Protein AF-A0A062HGX4-F1 (afdb_monomer_lite)

Secondary structure (DSSP, 8-state):
--------HHHHHH-HHHHHHHHHHHHS------S-EEEEEEEEE-TT--EEEEEEEEEEGGGSB-SB-TTS-B-TTS-GGG--S---SHHHHHHHHHHHHS--TGGGS--SBSSSSSPEE-TT-BEEE-HHHHHHHHHHHHHT--HHHHHHHHHTHHHHT--HHHHHTSSSEEEEEEE-S---TT-

Sequence (187 aa):
MTTLNLISTQDIAKNPLVVIDQMISFFKPKQPFTGLLKGRTNNVKTAKGQKISTVFALVDIDQVIASHTATGAENPNYPQELQPRDRSRESSQAWVQKTANDLDPESLGRSGRADTGAPITGDDLVVESGNGRTMAIKLAYERGTADEYKQWLIDEADYFGFSSEQVQAIAQPILIRIRTTEIDRAQ

Radius of gyration: 19.89 Å; chains: 1; bounding box: 48×29×66 Å

Structure (mmCIF, N/CA/C/O backbone):
data_AF-A0A062HGX4-F1
#
_entry.id   AF-A0A062HGX4-F1
#
loop_
_atom_site.group_PDB
_atom_site.id
_atom_site.type_symbol
_atom_site.label_atom_id
_atom_site.label_alt_id
_atom_site.label_comp_id
_atom_site.label_asym_id
_atom_site.label_entity_id
_atom_site.label_seq_id
_atom_site.pdbx_PDB_ins_code
_atom_site.Cartn_x
_atom_site.Cartn_y
_atom_site.Cartn_z
_atom_site.occupancy
_atom_site.B_iso_or_equiv
_atom_site.auth_seq_id
_atom_site.auth_comp_id
_atom_site.auth_asym_id
_atom_site.auth_atom_id
_atom_site.pdbx_PDB_model_num
ATOM 1 N N . MET A 1 1 ? -14.313 11.883 20.235 1.00 33.66 1 MET A N 1
ATOM 2 C CA . MET A 1 1 ? -13.934 11.707 21.655 1.00 33.66 1 MET A CA 1
ATOM 3 C C . MET A 1 1 ? -15.157 11.214 22.407 1.00 33.66 1 MET A C 1
ATOM 5 O O . MET A 1 1 ? -16.041 12.011 22.688 1.00 33.66 1 MET A O 1
ATOM 9 N N . THR A 1 2 ? -15.271 9.912 22.657 1.00 34.50 2 THR A N 1
ATOM 10 C CA . THR A 1 2 ? -16.369 9.381 23.475 1.00 34.50 2 THR A CA 1
ATOM 11 C C . THR A 1 2 ? -15.978 9.584 24.932 1.00 34.50 2 THR A C 1
ATOM 13 O O . THR A 1 2 ? -14.981 9.032 25.390 1.00 34.50 2 THR A O 1
ATOM 16 N N . THR A 1 3 ? -16.695 10.456 25.628 1.00 37.34 3 THR A N 1
ATOM 17 C CA . THR A 1 3 ? -16.512 10.737 27.051 1.00 37.34 3 THR A CA 1
ATOM 18 C C . THR A 1 3 ? -16.637 9.444 27.860 1.00 37.34 3 THR A C 1
ATOM 20 O O . THR A 1 3 ? -17.629 8.727 27.741 1.00 37.34 3 THR A O 1
ATOM 23 N N . LEU A 1 4 ? -15.624 9.136 28.679 1.00 42.22 4 LEU A N 1
ATOM 24 C CA . LEU A 1 4 ? -15.723 8.101 29.707 1.00 42.22 4 LEU A CA 1
ATOM 25 C C . LEU A 1 4 ? -16.818 8.521 30.691 1.00 42.22 4 LEU A C 1
ATOM 27 O O . LEU A 1 4 ? -16.598 9.396 31.527 1.00 42.22 4 LEU A O 1
ATOM 31 N N . ASN A 1 5 ? -17.983 7.885 30.625 1.00 57.84 5 ASN A N 1
ATOM 32 C CA . ASN A 1 5 ? -18.832 7.827 31.804 1.00 57.84 5 ASN A CA 1
ATOM 33 C C . ASN A 1 5 ? -18.104 6.939 32.816 1.00 57.84 5 ASN A C 1
ATOM 35 O O . ASN A 1 5 ? -17.885 5.754 32.572 1.00 57.84 5 ASN A O 1
ATOM 39 N N . LEU A 1 6 ? -17.663 7.540 33.921 1.00 61.03 6 LEU A N 1
ATOM 40 C CA . LEU A 1 6 ? -17.069 6.825 35.044 1.00 61.03 6 LEU A CA 1
ATOM 41 C C . LEU A 1 6 ? -18.102 5.827 35.578 1.00 61.03 6 LEU A C 1
ATOM 43 O O . LEU A 1 6 ? -19.127 6.234 36.117 1.00 61.03 6 LEU A O 1
ATOM 47 N N . ILE A 1 7 ? -17.833 4.531 35.409 1.00 71.62 7 ILE A N 1
ATOM 48 C CA . ILE A 1 7 ? -18.630 3.457 36.007 1.00 71.62 7 ILE A CA 1
ATOM 49 C C . ILE A 1 7 ? -18.565 3.633 37.528 1.00 71.62 7 ILE A C 1
ATOM 51 O O . ILE A 1 7 ? -17.483 3.553 38.117 1.00 71.62 7 ILE A O 1
ATOM 55 N N . SER A 1 8 ? -19.705 3.893 38.168 1.00 79.12 8 SER A N 1
ATOM 56 C CA . SER A 1 8 ? -19.771 4.064 39.620 1.00 79.12 8 SER A CA 1
ATOM 57 C C . SER A 1 8 ? -19.988 2.729 40.340 1.00 79.12 8 SER A C 1
ATOM 59 O O . SER A 1 8 ? -20.476 1.748 39.775 1.00 79.12 8 SER A O 1
ATOM 61 N N . THR A 1 9 ? -19.692 2.691 41.641 1.00 78.00 9 THR A N 1
ATOM 62 C CA . THR A 1 9 ? -20.036 1.545 42.500 1.00 78.00 9 THR A CA 1
ATOM 63 C C . THR A 1 9 ? -21.545 1.288 42.562 1.00 78.00 9 THR A C 1
ATOM 65 O O . THR A 1 9 ? -21.958 0.144 42.749 1.00 78.00 9 THR A O 1
ATOM 68 N N . GLN A 1 10 ? -22.376 2.317 42.352 1.00 80.44 10 GLN A N 1
ATOM 69 C CA . GLN A 1 10 ? -23.830 2.165 42.250 1.00 80.44 10 GLN A CA 1
ATOM 70 C C . GLN A 1 10 ? -24.250 1.463 40.953 1.00 80.44 10 GLN A C 1
ATOM 72 O O . GLN A 1 10 ? -25.164 0.639 40.990 1.00 80.44 10 GLN A O 1
ATOM 77 N N . ASP A 1 11 ? -23.570 1.720 39.834 1.00 78.75 11 ASP A N 1
ATOM 78 C CA . ASP A 1 11 ? -23.849 1.048 38.557 1.00 78.75 11 ASP A CA 1
ATOM 79 C C . ASP A 1 11 ? -23.520 -0.448 38.634 1.00 78.75 11 ASP A C 1
ATOM 81 O O . ASP A 1 11 ? -24.312 -1.286 38.197 1.00 78.75 11 ASP A O 1
ATOM 85 N N . ILE A 1 12 ? -22.402 -0.788 39.287 1.00 81.38 12 ILE A N 1
ATOM 86 C CA . ILE A 1 12 ? -21.996 -2.176 39.558 1.00 81.38 12 ILE A CA 1
ATOM 87 C C . ILE A 1 12 ? -23.035 -2.882 40.435 1.00 81.38 12 ILE A C 1
ATOM 89 O O . ILE A 1 12 ? -23.429 -4.005 40.133 1.00 81.38 12 ILE A O 1
ATOM 93 N N . ALA A 1 13 ? -23.502 -2.232 41.505 1.00 83.25 13 ALA A N 1
ATOM 94 C CA . ALA A 1 13 ? -24.483 -2.823 42.414 1.00 83.25 13 ALA A CA 1
ATOM 95 C C . ALA A 1 13 ? -25.857 -3.021 41.753 1.00 83.25 13 ALA A C 1
ATOM 97 O O . ALA A 1 13 ? -26.558 -3.985 42.056 1.00 83.25 13 ALA A O 1
ATOM 98 N N . LYS A 1 14 ? -26.247 -2.110 40.855 1.00 88.06 14 LYS A N 1
ATOM 99 C CA . LYS A 1 14 ? -27.557 -2.128 40.199 1.00 88.06 14 LYS A CA 1
ATOM 100 C C . LYS A 1 14 ? -27.616 -3.118 39.042 1.00 88.06 14 LYS A C 1
ATOM 102 O O . LYS A 1 14 ? -28.671 -3.709 38.822 1.00 88.06 14 LYS A O 1
ATOM 107 N N . ASN A 1 15 ? -26.530 -3.268 38.279 1.00 85.19 15 ASN A N 1
ATOM 108 C CA . ASN A 1 15 ? -26.525 -4.141 37.108 1.00 85.19 15 ASN A CA 1
ATOM 109 C C . ASN A 1 15 ? -25.115 -4.682 36.779 1.00 85.19 15 ASN A C 1
ATOM 111 O O . ASN A 1 15 ? -24.508 -4.291 35.777 1.00 85.19 15 ASN A O 1
ATOM 115 N N . PRO A 1 16 ? -24.575 -5.602 37.602 1.00 84.25 16 PRO A N 1
ATOM 116 C CA . PRO A 1 16 ? -23.178 -6.034 37.506 1.00 84.25 16 PRO A CA 1
ATOM 117 C C . PRO A 1 16 ? -22.846 -6.698 36.165 1.00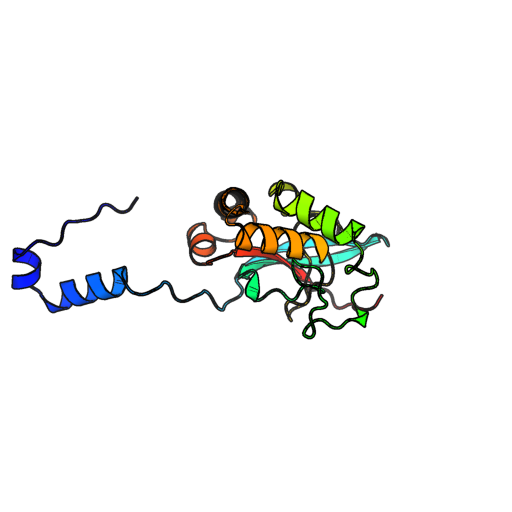 84.25 16 PRO A C 1
ATOM 119 O O . PRO A 1 16 ? -21.745 -6.518 35.654 1.00 84.25 16 PRO A O 1
ATOM 122 N N . LEU A 1 17 ? -23.801 -7.411 35.558 1.00 81.62 17 LEU A N 1
ATOM 123 C CA . LEU A 1 17 ? -23.613 -8.055 34.253 1.00 81.62 17 LEU A CA 1
ATOM 124 C C . LEU A 1 17 ? -23.443 -7.037 33.118 1.00 81.62 17 LEU A C 1
ATOM 126 O O . LEU A 1 17 ? -22.560 -7.199 32.288 1.00 81.62 17 LEU A O 1
ATOM 130 N N . VAL A 1 18 ? -24.222 -5.951 33.124 1.00 82.38 18 VAL A N 1
ATOM 131 C CA . VAL A 1 18 ? -24.120 -4.891 32.105 1.00 82.38 18 VAL A CA 1
ATOM 132 C C . VAL A 1 18 ? -22.774 -4.178 32.199 1.00 82.38 18 VAL A C 1
ATOM 134 O O . VAL A 1 18 ? -22.157 -3.878 31.180 1.00 82.38 18 VAL A O 1
ATOM 137 N N . VAL A 1 19 ? -22.298 -3.933 33.420 1.00 83.50 19 VAL A N 1
ATOM 138 C CA . VAL A 1 19 ? -20.977 -3.338 33.643 1.00 83.50 19 VAL A CA 1
ATOM 139 C C . VAL A 1 19 ? -19.868 -4.278 33.168 1.00 83.50 19 VAL A C 1
ATOM 141 O O . VAL A 1 19 ? -18.944 -3.835 32.488 1.00 83.50 19 VAL A O 1
ATOM 144 N N . ILE A 1 20 ? -19.973 -5.576 33.468 1.00 80.50 20 ILE A N 1
ATOM 145 C CA . ILE A 1 20 ? -19.034 -6.588 32.971 1.00 80.50 20 ILE A CA 1
ATOM 146 C C . ILE A 1 20 ? -19.031 -6.614 31.438 1.00 80.50 20 ILE A C 1
ATOM 148 O O . ILE A 1 20 ? -17.954 -6.574 30.852 1.00 80.50 20 ILE A O 1
ATOM 152 N N . ASP A 1 21 ? -20.190 -6.591 30.780 1.00 76.19 21 ASP A N 1
ATOM 153 C CA . ASP A 1 21 ? -20.277 -6.567 29.314 1.00 76.19 21 ASP A CA 1
ATOM 154 C C . ASP A 1 21 ? -19.657 -5.298 28.711 1.00 76.19 21 ASP A C 1
ATOM 156 O O . ASP A 1 21 ? -18.958 -5.367 27.698 1.00 76.19 21 ASP A O 1
ATOM 160 N N . GLN A 1 22 ? -19.849 -4.140 29.347 1.00 77.56 22 GLN A N 1
ATOM 161 C CA . GLN A 1 22 ? -19.224 -2.879 28.933 1.00 77.56 22 GLN A CA 1
ATOM 162 C C . GLN A 1 22 ? -17.702 -2.922 29.084 1.00 77.56 22 GLN A C 1
ATOM 164 O O . GLN A 1 22 ? -16.983 -2.528 28.165 1.00 77.56 22 GLN A O 1
ATOM 169 N N . MET A 1 23 ? -17.202 -3.435 30.211 1.00 77.25 23 MET A N 1
ATOM 170 C CA . MET A 1 23 ? -15.768 -3.606 30.439 1.00 77.25 23 MET A CA 1
ATOM 171 C C . MET A 1 23 ? -15.173 -4.616 29.457 1.00 77.25 23 MET A C 1
ATOM 173 O O . MET A 1 23 ? -14.156 -4.328 28.832 1.00 77.25 23 MET A O 1
ATOM 177 N N . ILE A 1 24 ? -15.826 -5.763 29.255 1.00 77.31 24 ILE A N 1
ATOM 178 C CA . ILE A 1 24 ? -15.414 -6.758 28.263 1.00 77.31 24 ILE A CA 1
ATOM 179 C C . ILE A 1 24 ? -15.381 -6.116 26.883 1.00 77.31 24 ILE A C 1
ATOM 181 O O . ILE A 1 24 ? -14.371 -6.239 26.210 1.00 77.31 24 ILE A O 1
ATOM 185 N N . SER A 1 25 ? -16.421 -5.395 26.462 1.00 69.12 25 SER A N 1
ATOM 186 C CA . SER A 1 25 ? -16.446 -4.722 25.159 1.00 69.12 25 SER A CA 1
ATOM 187 C C . SER A 1 25 ? -15.346 -3.670 25.007 1.00 69.12 25 SER A C 1
ATOM 189 O O . SER A 1 25 ? -14.850 -3.480 23.900 1.00 69.12 25 SER A O 1
ATOM 191 N N . PHE A 1 26 ? -14.980 -2.982 26.088 1.00 71.88 26 PHE A N 1
ATOM 192 C CA . PHE A 1 26 ? -13.935 -1.962 26.089 1.00 71.88 26 PHE A CA 1
ATOM 193 C C . PHE A 1 26 ? -12.529 -2.569 26.003 1.00 71.88 26 PHE A C 1
ATOM 195 O O . PHE A 1 26 ? -11.682 -2.068 25.268 1.00 71.88 26 PHE A O 1
ATOM 202 N N . PHE A 1 27 ? -12.288 -3.665 26.727 1.00 72.81 27 PHE A N 1
ATOM 203 C CA . PHE A 1 27 ? -11.006 -4.374 26.737 1.00 72.81 27 PHE A CA 1
ATOM 204 C C . PHE A 1 27 ? -10.898 -5.461 25.665 1.00 72.81 27 PHE A C 1
ATOM 206 O O . PHE A 1 27 ? -9.819 -6.029 25.482 1.00 72.81 27 PHE A O 1
ATOM 213 N N . LYS A 1 28 ? -11.984 -5.769 24.944 1.00 60.12 28 LYS A N 1
ATOM 214 C CA . LYS A 1 28 ? -11.954 -6.716 23.833 1.00 60.12 28 LYS A CA 1
ATOM 215 C C . LYS A 1 28 ? -11.015 -6.131 22.781 1.00 60.12 28 LYS A C 1
ATOM 217 O O . LYS A 1 28 ? -11.301 -5.043 22.275 1.00 60.12 28 LYS A O 1
ATOM 222 N N . PRO A 1 29 ? -9.912 -6.817 22.430 1.00 53.78 29 PRO A N 1
ATOM 223 C CA . PRO A 1 29 ? -9.080 -6.360 21.332 1.00 53.78 29 PRO A CA 1
ATOM 224 C C . PRO A 1 29 ? -9.991 -6.204 20.116 1.00 53.78 29 PRO A C 1
ATOM 226 O O . PRO A 1 29 ? -10.771 -7.118 19.814 1.00 53.78 29 PRO A O 1
ATOM 229 N N . LYS A 1 30 ? -9.942 -5.035 19.458 1.00 54.56 30 LYS A N 1
ATOM 230 C CA . LYS A 1 30 ? -10.567 -4.871 18.143 1.00 54.56 30 LYS A CA 1
ATOM 231 C C . LYS A 1 30 ? -10.044 -6.030 17.308 1.00 54.56 30 LYS A C 1
ATOM 233 O O . LYS A 1 30 ? -8.840 -6.127 17.086 1.00 54.56 30 LYS A O 1
ATOM 238 N N . GLN A 1 31 ? -10.937 -6.958 16.968 1.00 48.19 31 GLN A N 1
ATOM 239 C CA . GLN A 1 31 ? -10.575 -8.101 16.145 1.00 48.19 31 GLN A CA 1
ATOM 240 C C . GLN A 1 31 ? -9.913 -7.533 14.890 1.00 48.19 31 GLN A C 1
ATOM 242 O O . GLN A 1 31 ? -10.475 -6.590 14.320 1.00 48.19 31 GLN A O 1
ATOM 247 N N . PRO A 1 32 ? -8.722 -8.020 14.503 1.00 51.31 32 PRO A N 1
ATOM 248 C CA . PRO A 1 32 ? -8.073 -7.528 13.304 1.00 51.31 32 PRO A CA 1
ATOM 249 C C . PRO A 1 32 ? -9.067 -7.673 12.158 1.00 51.31 32 PRO A C 1
ATOM 251 O O . PRO A 1 32 ? -9.701 -8.718 11.998 1.00 51.31 32 PRO A O 1
ATOM 254 N N . PHE A 1 33 ? -9.273 -6.593 11.412 1.00 57.56 33 PHE A N 1
ATOM 255 C CA . PHE A 1 33 ? -10.113 -6.638 10.233 1.00 57.56 33 PHE A CA 1
ATOM 256 C C . PHE A 1 33 ? -9.477 -7.611 9.233 1.00 57.56 33 PHE A C 1
ATOM 258 O O . PHE A 1 33 ? -8.468 -7.304 8.607 1.00 57.56 33 PHE A O 1
ATOM 265 N N . THR A 1 34 ? -10.052 -8.805 9.104 1.00 57.16 34 THR A N 1
ATOM 266 C CA . THR A 1 34 ? -9.606 -9.850 8.166 1.00 57.16 34 THR A CA 1
ATOM 267 C C . THR A 1 34 ? -10.279 -9.735 6.798 1.00 57.16 34 THR A C 1
ATOM 269 O O . THR A 1 34 ? -10.194 -10.645 5.979 1.00 57.16 34 THR A O 1
ATOM 272 N N . GLY A 1 35 ? -11.001 -8.640 6.561 1.00 73.88 35 GLY A N 1
ATOM 273 C CA . GLY A 1 35 ? -11.731 -8.416 5.327 1.00 73.88 35 GLY A CA 1
ATOM 274 C C . GLY A 1 35 ? -10.963 -7.566 4.323 1.00 73.88 35 GLY A C 1
ATOM 275 O O . GLY A 1 35 ? -9.854 -7.092 4.557 1.00 73.88 35 GLY A O 1
ATOM 276 N N . LEU A 1 36 ? -11.640 -7.323 3.211 1.00 87.75 36 LEU A N 1
ATOM 277 C CA . LEU A 1 36 ? -11.270 -6.388 2.165 1.00 87.75 36 LEU A CA 1
ATOM 278 C C . LEU A 1 36 ? -12.490 -5.496 1.925 1.00 87.75 36 LEU A C 1
ATOM 280 O O . LEU A 1 36 ? -13.567 -6.008 1.607 1.00 87.75 36 LEU A O 1
ATOM 284 N N . LEU A 1 37 ? -12.346 -4.180 2.058 1.00 93.69 37 LEU A N 1
ATOM 285 C CA . LEU A 1 37 ? -13.421 -3.237 1.738 1.00 93.69 37 LEU A CA 1
ATOM 286 C C . LEU A 1 37 ? -13.211 -2.716 0.329 1.00 93.69 37 LEU A C 1
ATOM 288 O O . LEU A 1 37 ? -12.174 -2.128 0.053 1.00 93.69 37 LEU A O 1
ATOM 292 N N . LYS A 1 38 ? -14.188 -2.901 -0.558 1.00 95.88 38 LYS A N 1
ATOM 293 C CA . LYS A 1 38 ? -14.162 -2.328 -1.909 1.00 95.88 38 LYS A CA 1
ATOM 294 C C . LYS A 1 38 ? -14.905 -0.998 -1.919 1.00 95.88 38 LYS A C 1
ATOM 296 O O . LYS A 1 38 ? -15.997 -0.899 -1.370 1.00 95.88 38 LYS A O 1
ATOM 301 N N . GLY A 1 39 ? -14.301 -0.007 -2.554 1.00 96.50 39 GLY A N 1
ATOM 302 C CA . GLY A 1 39 ? -14.812 1.348 -2.678 1.00 96.50 39 GLY A CA 1
ATOM 303 C C . GLY A 1 39 ? -15.071 1.721 -4.135 1.00 96.50 39 GLY A C 1
ATOM 304 O O . GLY A 1 39 ? -15.571 0.925 -4.935 1.00 96.50 39 GLY A O 1
ATOM 305 N N . ARG A 1 40 ? -14.733 2.960 -4.496 1.00 96.12 40 ARG A N 1
ATOM 306 C CA . ARG A 1 40 ? -15.008 3.522 -5.825 1.00 96.12 40 ARG A CA 1
ATOM 307 C C . ARG A 1 40 ? -14.173 2.865 -6.927 1.00 96.12 40 ARG A C 1
ATOM 309 O O . ARG A 1 40 ? -13.035 2.444 -6.726 1.00 96.12 40 ARG A O 1
ATOM 316 N N . THR A 1 41 ? -14.720 2.847 -8.140 1.00 96.44 41 THR A N 1
ATOM 317 C CA . THR A 1 41 ? -13.998 2.410 -9.342 1.00 96.44 41 THR A CA 1
ATOM 318 C C . THR A 1 41 ? -13.015 3.475 -9.830 1.00 96.44 41 THR A C 1
ATOM 320 O O . THR A 1 41 ? -13.330 4.666 -9.804 1.00 96.44 41 THR A O 1
ATOM 323 N N . ASN A 1 42 ? -11.875 3.059 -10.376 1.00 94.69 42 ASN A N 1
ATOM 324 C CA . ASN A 1 42 ? -10.885 3.938 -10.992 1.00 94.69 42 ASN A CA 1
ATOM 325 C C . ASN A 1 42 ? -10.283 3.286 -12.246 1.00 94.69 42 ASN A C 1
ATOM 327 O O . ASN A 1 42 ? -9.836 2.143 -12.210 1.00 94.69 42 ASN A O 1
ATOM 331 N N . ASN A 1 43 ? -10.231 4.018 -13.358 1.00 95.50 43 ASN A N 1
ATOM 332 C CA . ASN A 1 43 ? -9.576 3.549 -14.580 1.00 95.50 43 ASN A CA 1
ATOM 333 C C . ASN A 1 43 ? -8.148 4.093 -14.655 1.00 95.50 43 ASN A C 1
ATOM 335 O O . ASN A 1 43 ? -7.918 5.282 -14.426 1.00 95.50 43 ASN A O 1
ATOM 339 N N . VAL A 1 44 ? -7.204 3.233 -15.027 1.00 95.62 44 VAL A N 1
ATOM 340 C CA . VAL A 1 44 ? -5.781 3.567 -15.149 1.00 95.62 44 VAL A CA 1
ATOM 341 C C . VAL A 1 44 ? -5.264 3.250 -16.545 1.00 95.62 44 VAL A C 1
ATOM 343 O O . VAL A 1 44 ? -5.829 2.423 -17.260 1.00 95.62 44 VAL A O 1
ATOM 346 N N . LYS A 1 45 ? -4.170 3.900 -16.939 1.00 96.00 45 LYS A N 1
ATOM 347 C CA . LYS A 1 45 ? -3.411 3.565 -18.148 1.00 96.00 45 LYS A CA 1
ATOM 348 C C . LYS A 1 45 ? -2.062 2.954 -17.787 1.00 96.00 45 LYS A C 1
ATOM 350 O O . LYS A 1 45 ? -1.361 3.481 -16.920 1.00 96.00 45 LYS A O 1
ATOM 355 N N . THR A 1 46 ? -1.684 1.872 -18.460 1.00 92.00 46 THR A N 1
ATOM 356 C CA . THR A 1 46 ? -0.328 1.309 -18.375 1.00 92.00 46 THR A CA 1
ATOM 357 C C . THR A 1 46 ? 0.671 2.175 -19.144 1.00 92.00 46 THR A 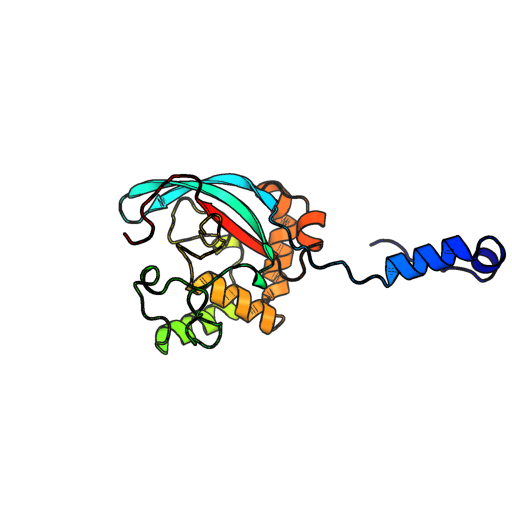C 1
ATOM 359 O O . THR A 1 46 ? 0.284 3.046 -19.927 1.00 92.00 46 THR A O 1
ATOM 362 N N . ALA A 1 47 ? 1.970 1.912 -18.972 1.00 88.75 47 ALA A N 1
ATOM 363 C CA . ALA A 1 47 ? 3.017 2.561 -19.766 1.00 88.75 47 ALA A CA 1
ATOM 364 C C . ALA A 1 47 ? 2.849 2.320 -21.281 1.00 88.75 47 ALA A C 1
ATOM 366 O O . ALA A 1 47 ? 3.172 3.195 -22.078 1.00 88.75 47 ALA A O 1
ATOM 367 N N . LYS A 1 48 ? 2.272 1.171 -21.669 1.00 89.31 48 LYS A N 1
ATOM 368 C CA . LYS A 1 48 ? 1.941 0.805 -23.058 1.00 89.31 48 LYS A CA 1
ATOM 369 C C . LYS A 1 48 ? 0.635 1.456 -23.561 1.00 89.31 48 LYS A C 1
ATOM 371 O O . LYS A 1 48 ? 0.209 1.197 -24.679 1.00 89.31 48 LYS A O 1
ATOM 376 N N . GLY A 1 49 ? -0.033 2.277 -22.744 1.00 91.00 49 GLY A N 1
ATOM 377 C CA . GLY A 1 49 ? -1.271 2.981 -23.103 1.00 91.00 49 GLY A CA 1
ATOM 378 C C . GLY A 1 49 ? -2.558 2.158 -22.964 1.00 91.00 49 GLY A C 1
ATOM 379 O O . GLY A 1 49 ? -3.645 2.700 -23.178 1.00 91.00 49 GLY A O 1
ATOM 380 N N . GLN A 1 50 ? -2.464 0.888 -22.560 1.00 92.38 50 GLN A N 1
ATOM 381 C CA . GLN A 1 50 ? -3.627 0.036 -22.308 1.00 92.38 50 GLN A CA 1
ATOM 382 C C . GLN A 1 50 ? -4.436 0.588 -21.134 1.00 92.38 50 GLN A C 1
ATOM 384 O O . GLN A 1 50 ? -3.878 0.929 -20.089 1.00 92.38 50 GLN A O 1
ATOM 389 N N . LYS A 1 51 ? -5.757 0.673 -21.302 1.00 94.38 51 LYS A N 1
ATOM 390 C CA . LYS A 1 51 ? -6.678 1.033 -20.221 1.00 94.38 51 LYS A CA 1
ATOM 391 C C . LYS A 1 51 ? -7.011 -0.211 -19.402 1.00 94.38 51 LYS A C 1
ATOM 393 O O . LYS A 1 51 ? -7.375 -1.231 -19.976 1.00 94.38 51 LYS A O 1
ATOM 398 N N . ILE A 1 52 ? -6.921 -0.091 -18.085 1.00 94.62 52 ILE A N 1
ATOM 399 C CA . ILE A 1 52 ? -7.280 -1.132 -17.121 1.00 94.62 52 ILE A CA 1
ATOM 400 C C . ILE A 1 52 ? -8.275 -0.530 -16.129 1.00 94.62 52 ILE A C 1
ATOM 402 O O . ILE A 1 52 ? -8.083 0.592 -15.650 1.00 94.62 52 ILE A O 1
ATOM 406 N N . SER A 1 53 ? -9.336 -1.269 -15.822 1.00 96.00 53 SER A N 1
ATOM 407 C CA . SER A 1 53 ? -10.287 -0.926 -14.769 1.00 96.00 53 SER A CA 1
ATOM 408 C C . SER A 1 53 ? -9.834 -1.503 -13.434 1.00 96.00 53 SER A C 1
ATOM 410 O O . SER A 1 53 ? -9.362 -2.638 -13.349 1.00 96.00 53 SER A O 1
ATOM 412 N N . THR A 1 54 ? -9.962 -0.691 -12.390 1.00 97.56 54 THR A N 1
ATOM 413 C CA . THR A 1 54 ? -9.625 -1.051 -11.014 1.00 97.56 54 THR A CA 1
ATOM 414 C C . THR A 1 54 ? -10.726 -0.600 -10.058 1.00 97.56 54 THR A C 1
ATOM 416 O O . THR A 1 54 ? -11.533 0.274 -10.386 1.00 97.56 54 THR A O 1
ATOM 419 N N . VAL A 1 55 ? -10.741 -1.171 -8.862 1.00 97.62 55 VAL A N 1
ATOM 420 C CA . VAL A 1 55 ? -11.555 -0.735 -7.725 1.00 97.62 55 VAL A CA 1
ATOM 421 C C . VAL A 1 55 ? -10.619 -0.376 -6.583 1.00 97.62 55 VAL A C 1
ATOM 423 O O . VAL A 1 55 ? -9.706 -1.143 -6.285 1.00 97.62 55 VAL A O 1
ATOM 426 N N . PHE A 1 56 ? -10.813 0.783 -5.956 1.00 98.31 56 PHE A N 1
ATOM 427 C CA . PHE A 1 56 ? -10.107 1.079 -4.714 1.00 98.31 56 PHE A CA 1
ATOM 428 C C . PHE A 1 56 ? -10.527 0.082 -3.645 1.00 98.31 56 PHE A C 1
ATOM 430 O O . PHE A 1 56 ? -11.708 -0.251 -3.542 1.00 98.31 56 PHE A O 1
ATOM 437 N N . ALA A 1 57 ? -9.580 -0.383 -2.846 1.00 97.81 57 ALA A N 1
ATOM 438 C CA . ALA A 1 57 ? -9.885 -1.221 -1.708 1.00 97.81 57 ALA A CA 1
ATOM 439 C C . ALA A 1 57 ? -9.014 -0.879 -0.501 1.00 97.81 57 ALA A C 1
ATOM 441 O O . ALA A 1 57 ? -7.865 -0.470 -0.661 1.00 97.81 57 ALA A O 1
ATOM 442 N N . LEU A 1 58 ? -9.584 -1.048 0.690 1.00 97.56 58 LEU A N 1
ATOM 443 C CA . LEU A 1 58 ? -8.878 -0.975 1.962 1.00 97.56 58 LEU A CA 1
ATOM 444 C C . LEU A 1 58 ? -8.710 -2.375 2.532 1.00 97.56 58 LEU A C 1
ATOM 446 O O . LEU A 1 58 ? -9.663 -3.159 2.604 1.00 97.56 58 LEU A O 1
ATOM 450 N N . VAL A 1 59 ? -7.488 -2.657 2.954 1.00 97.12 59 VAL A N 1
ATOM 451 C CA . VAL A 1 59 ? -7.088 -3.914 3.578 1.00 97.12 59 VAL A CA 1
ATOM 452 C C . VAL A 1 59 ? -5.992 -3.628 4.597 1.00 97.12 59 VAL A C 1
ATOM 454 O O . VAL A 1 59 ? -5.401 -2.547 4.590 1.00 97.12 59 VAL A O 1
ATOM 457 N N . ASP A 1 60 ? -5.730 -4.576 5.487 1.00 96.81 60 ASP A N 1
ATOM 458 C CA . ASP A 1 60 ? -4.535 -4.522 6.320 1.00 96.81 60 ASP A CA 1
ATOM 459 C C . ASP A 1 60 ? -3.279 -4.825 5.480 1.00 96.81 60 ASP A C 1
ATOM 461 O O . ASP A 1 60 ? -3.290 -5.744 4.652 1.00 96.81 60 ASP A O 1
ATOM 465 N N . ILE A 1 61 ? -2.206 -4.051 5.669 1.00 96.38 61 ILE A N 1
ATOM 466 C CA . ILE A 1 61 ? -0.952 -4.174 4.908 1.00 96.38 61 ILE A CA 1
ATOM 467 C C . ILE A 1 61 ? -0.352 -5.579 4.982 1.00 96.38 61 ILE A C 1
ATOM 469 O O . ILE A 1 61 ? 0.287 -6.018 4.024 1.00 96.38 61 ILE A O 1
ATOM 473 N N . ASP A 1 62 ? -0.590 -6.311 6.070 1.00 94.25 62 ASP A N 1
ATOM 474 C CA . ASP A 1 62 ? -0.070 -7.667 6.242 1.00 94.25 62 ASP A CA 1
ATOM 475 C C . ASP A 1 62 ? -0.738 -8.707 5.334 1.00 94.25 62 ASP A C 1
ATOM 477 O O . ASP A 1 62 ? -0.179 -9.785 5.130 1.00 94.25 62 ASP A O 1
ATOM 481 N N . GLN A 1 63 ? -1.882 -8.380 4.729 1.00 94.94 63 GLN A N 1
ATOM 482 C CA . GLN A 1 63 ? -2.533 -9.239 3.736 1.00 94.94 63 GLN A CA 1
ATOM 483 C C . GLN A 1 63 ? -2.014 -8.996 2.311 1.00 94.94 63 GLN A C 1
ATOM 485 O O . GLN A 1 63 ? -2.235 -9.825 1.429 1.00 94.94 63 GLN A O 1
ATOM 490 N N . VAL A 1 64 ? -1.340 -7.868 2.053 1.00 96.62 64 VAL A N 1
ATOM 491 C CA . VAL A 1 64 ? -0.862 -7.523 0.708 1.00 96.62 64 VAL A CA 1
ATOM 492 C C . VAL A 1 64 ? 0.457 -8.235 0.417 1.00 96.62 64 VAL A C 1
ATOM 494 O O . VAL A 1 64 ? 1.459 -8.059 1.114 1.00 96.62 64 VAL A O 1
ATOM 497 N N . ILE A 1 65 ? 0.487 -9.010 -0.666 1.00 96.50 65 ILE A N 1
ATOM 498 C CA . ILE A 1 65 ? 1.638 -9.836 -1.028 1.00 96.50 65 ILE A CA 1
ATOM 499 C C . ILE A 1 65 ? 2.548 -9.033 -1.963 1.00 96.50 65 ILE A C 1
ATOM 501 O O . ILE A 1 65 ? 2.386 -9.022 -3.186 1.00 96.50 65 ILE A O 1
ATOM 505 N N . ALA A 1 66 ? 3.518 -8.335 -1.371 1.00 96.56 66 ALA A N 1
ATOM 506 C CA . ALA A 1 66 ? 4.604 -7.678 -2.096 1.00 96.56 66 ALA A CA 1
ATOM 507 C C . ALA A 1 66 ? 5.733 -8.664 -2.433 1.00 96.56 66 ALA A C 1
ATOM 509 O O . ALA A 1 66 ? 5.966 -9.630 -1.712 1.00 96.56 66 ALA A O 1
ATOM 510 N N . SER A 1 67 ? 6.486 -8.376 -3.495 1.00 95.94 67 SER A N 1
ATOM 511 C CA . SER A 1 67 ? 7.541 -9.256 -4.018 1.00 95.94 67 SER A CA 1
ATOM 512 C C . SER A 1 67 ? 8.688 -9.540 -3.057 1.00 95.94 67 SER A C 1
ATOM 514 O O . SER A 1 67 ? 9.349 -10.562 -3.188 1.00 95.94 67 SER A O 1
ATOM 516 N N . HIS A 1 68 ? 8.983 -8.605 -2.158 1.00 94.38 68 HIS A N 1
ATOM 517 C CA . HIS A 1 68 ? 10.092 -8.689 -1.216 1.00 94.38 68 HIS A CA 1
ATOM 518 C C . HIS A 1 68 ? 9.630 -8.113 0.129 1.00 94.38 68 HIS A C 1
ATOM 520 O O . HIS A 1 68 ? 8.646 -7.368 0.193 1.00 94.38 68 HIS A O 1
ATOM 526 N N . THR A 1 69 ? 10.332 -8.460 1.200 1.00 87.56 69 THR A N 1
ATOM 527 C CA . THR A 1 69 ? 10.169 -7.860 2.524 1.00 87.56 69 THR A CA 1
ATOM 528 C C . THR A 1 69 ? 10.680 -6.418 2.527 1.00 87.56 69 THR A C 1
ATOM 530 O O . THR A 1 69 ? 11.441 -6.000 1.650 1.00 87.56 69 THR A O 1
ATOM 533 N N . ALA A 1 70 ? 10.335 -5.656 3.567 1.00 75.94 70 ALA A N 1
ATOM 534 C CA . ALA A 1 70 ? 10.890 -4.321 3.792 1.00 75.94 70 ALA A CA 1
ATOM 535 C C . ALA A 1 70 ? 12.432 -4.310 3.924 1.00 75.94 70 ALA A C 1
ATOM 537 O O . ALA A 1 70 ? 13.076 -3.294 3.660 1.00 75.94 70 ALA A O 1
ATOM 538 N N . THR A 1 71 ? 13.029 -5.450 4.289 1.00 75.69 71 THR A N 1
ATOM 539 C CA . THR A 1 71 ? 14.482 -5.667 4.384 1.00 75.69 71 THR A CA 1
ATOM 540 C C . THR A 1 71 ? 15.118 -6.171 3.084 1.00 75.69 71 THR A C 1
ATOM 542 O O . THR A 1 71 ? 16.325 -6.393 3.047 1.00 75.69 71 THR A O 1
ATOM 545 N N . GLY A 1 72 ? 14.337 -6.327 2.010 1.00 82.50 72 GLY A N 1
ATOM 546 C CA . GLY A 1 72 ? 14.832 -6.714 0.689 1.00 82.50 72 GLY A CA 1
ATOM 547 C C . GLY A 1 72 ? 15.015 -8.218 0.475 1.00 82.50 72 GLY A C 1
ATOM 548 O O . GLY A 1 72 ? 15.585 -8.596 -0.544 1.00 82.50 72 GLY A O 1
ATOM 549 N N . ALA A 1 73 ? 14.531 -9.070 1.382 1.00 90.25 73 ALA A N 1
ATOM 550 C CA . ALA A 1 73 ? 14.478 -10.515 1.158 1.00 90.25 73 ALA A CA 1
ATOM 551 C C . ALA A 1 73 ? 13.298 -10.867 0.240 1.00 90.25 73 ALA A C 1
ATOM 553 O O . ALA A 1 73 ? 12.240 -10.252 0.345 1.00 90.25 73 ALA A O 1
ATOM 554 N N . GLU A 1 74 ? 13.448 -11.847 -0.647 1.00 93.06 74 GLU A N 1
ATOM 555 C CA . GLU A 1 74 ? 12.346 -12.305 -1.502 1.00 93.06 74 GLU A CA 1
ATOM 556 C C . GLU A 1 74 ? 11.177 -12.843 -0.667 1.00 93.06 74 GLU A C 1
ATOM 558 O O . GLU A 1 74 ? 11.365 -13.509 0.353 1.00 93.06 74 GLU A O 1
ATOM 563 N N . ASN A 1 75 ? 9.951 -12.550 -1.101 1.00 93.81 75 ASN A N 1
ATOM 564 C CA . ASN A 1 75 ? 8.752 -13.093 -0.478 1.00 93.81 75 ASN A CA 1
ATOM 565 C C . ASN A 1 75 ? 8.365 -14.417 -1.163 1.00 93.81 75 ASN A C 1
ATOM 567 O O . ASN A 1 75 ? 7.927 -14.376 -2.313 1.00 93.81 75 ASN A O 1
ATOM 571 N N . PRO A 1 76 ? 8.447 -15.576 -0.486 1.00 91.81 76 PRO A N 1
ATOM 572 C CA . PRO A 1 76 ? 8.145 -16.873 -1.099 1.00 91.81 76 PRO A CA 1
ATOM 573 C C . PRO A 1 76 ? 6.673 -17.033 -1.505 1.00 91.81 76 PRO A C 1
ATOM 575 O O . PRO A 1 76 ? 6.363 -17.879 -2.338 1.00 91.81 76 PRO A O 1
ATOM 578 N N . ASN A 1 77 ? 5.767 -16.221 -0.950 1.00 92.06 77 ASN A N 1
ATOM 579 C CA . ASN A 1 77 ? 4.348 -16.229 -1.316 1.00 92.06 77 ASN A CA 1
ATOM 580 C C . ASN A 1 77 ? 4.055 -15.398 -2.576 1.00 92.06 77 ASN A C 1
ATOM 582 O O . ASN A 1 77 ? 2.926 -15.394 -3.060 1.00 92.06 77 ASN A O 1
ATOM 586 N N . TYR A 1 78 ? 5.044 -14.662 -3.088 1.00 92.81 78 TYR A N 1
ATOM 587 C CA . TYR A 1 78 ? 4.914 -13.881 -4.310 1.00 92.81 78 TYR A CA 1
ATOM 588 C C . TYR A 1 78 ? 5.367 -14.708 -5.526 1.00 92.81 78 TYR A C 1
ATOM 590 O O . TYR A 1 78 ? 6.482 -15.238 -5.496 1.00 92.81 78 TYR A O 1
ATOM 598 N N . PRO A 1 79 ? 4.574 -14.783 -6.612 1.00 93.06 79 PRO A N 1
ATOM 599 C CA . PRO A 1 79 ? 5.004 -15.401 -7.867 1.00 93.06 79 PRO A CA 1
ATOM 600 C C . PRO A 1 79 ? 6.160 -14.601 -8.485 1.00 93.06 79 PRO A C 1
ATOM 602 O O . PRO A 1 79 ? 5.967 -13.490 -8.985 1.00 93.06 79 PRO A O 1
ATOM 605 N N . GLN A 1 80 ? 7.385 -15.123 -8.395 1.00 89.50 80 GLN A N 1
ATOM 606 C CA . GLN A 1 80 ? 8.609 -14.372 -8.711 1.00 89.50 80 GLN A CA 1
ATOM 607 C C . GLN A 1 80 ? 8.679 -13.929 -10.178 1.00 89.50 80 GLN A C 1
ATOM 609 O O . GLN A 1 80 ? 9.228 -12.870 -10.480 1.00 89.50 80 GLN A O 1
ATOM 614 N N . GLU A 1 81 ? 8.044 -14.673 -11.081 1.00 89.12 81 GLU A N 1
ATOM 615 C CA . GLU A 1 81 ? 7.898 -14.334 -12.496 1.00 89.12 81 GLU A CA 1
ATOM 616 C C . GLU A 1 81 ? 7.176 -12.995 -12.741 1.00 89.12 81 GLU A C 1
ATOM 618 O O . GLU A 1 81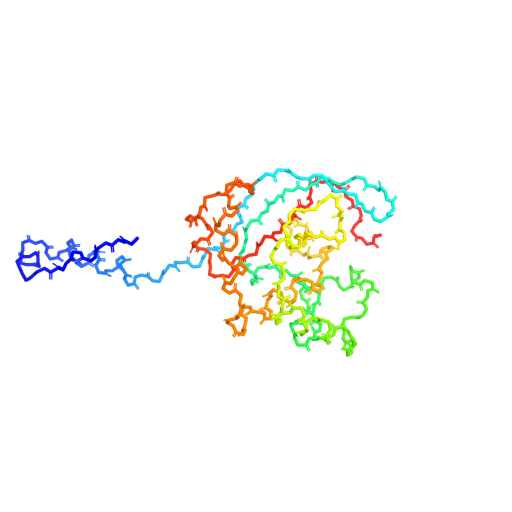 ? 7.386 -12.373 -13.781 1.00 89.12 81 GLU A O 1
ATOM 623 N N . LEU A 1 82 ? 6.375 -12.509 -11.781 1.00 88.75 82 LEU A N 1
ATOM 624 C CA . LEU A 1 82 ? 5.665 -11.227 -11.877 1.00 88.75 82 LEU A CA 1
ATOM 625 C C . LEU A 1 82 ? 6.530 -10.019 -11.492 1.00 88.75 82 LEU A C 1
ATOM 627 O O . LEU A 1 82 ? 6.118 -8.877 -11.706 1.00 88.75 82 LEU A O 1
ATOM 631 N N . GLN A 1 83 ? 7.722 -10.235 -10.925 1.00 88.94 83 GLN A N 1
ATOM 632 C CA . GLN A 1 83 ? 8.644 -9.160 -10.565 1.00 88.94 83 GLN A CA 1
ATOM 633 C C . GLN A 1 83 ? 9.810 -9.095 -11.567 1.00 88.94 83 GLN A C 1
ATOM 635 O O . GLN A 1 83 ? 10.875 -9.659 -11.324 1.00 88.94 83 GLN A O 1
ATOM 640 N N . PRO A 1 84 ? 9.688 -8.329 -12.668 1.00 82.62 84 PRO A N 1
ATOM 641 C CA . PRO A 1 84 ? 10.755 -8.225 -13.667 1.00 82.62 84 PRO A CA 1
ATOM 642 C C . PRO A 1 84 ? 11.983 -7.460 -13.152 1.00 82.62 84 PRO A C 1
ATOM 644 O O . PRO A 1 84 ? 13.056 -7.506 -13.755 1.00 82.62 84 PRO A O 1
ATOM 647 N N . ARG A 1 85 ? 11.831 -6.692 -12.063 1.00 83.88 85 ARG A N 1
ATOM 648 C CA . ARG A 1 85 ? 12.907 -5.894 -11.472 1.00 83.88 85 ARG A CA 1
ATOM 649 C C . ARG A 1 85 ? 13.415 -6.543 -10.195 1.00 83.88 85 ARG A C 1
ATOM 651 O O . ARG A 1 85 ? 12.697 -6.577 -9.207 1.00 83.88 85 ARG A O 1
ATOM 658 N N . ASP A 1 86 ? 14.697 -6.870 -10.175 1.00 83.94 86 ASP A N 1
ATOM 659 C CA . ASP A 1 86 ? 15.416 -7.267 -8.965 1.00 83.94 86 ASP A CA 1
ATOM 660 C C . ASP A 1 86 ? 15.334 -6.173 -7.873 1.00 83.94 86 ASP A C 1
ATOM 662 O O . ASP A 1 86 ? 15.829 -5.047 -8.046 1.00 83.94 86 ASP A O 1
ATOM 666 N N . ARG A 1 87 ? 14.655 -6.500 -6.764 1.00 86.94 87 ARG A N 1
ATOM 667 C CA . ARG A 1 87 ? 14.456 -5.609 -5.608 1.00 86.94 87 ARG A CA 1
ATOM 668 C C . ARG A 1 87 ? 15.433 -5.871 -4.469 1.00 86.94 87 ARG A C 1
ATOM 670 O O . ARG A 1 87 ? 15.441 -5.072 -3.533 1.00 86.94 87 ARG A O 1
ATOM 677 N N . SER A 1 88 ? 16.273 -6.898 -4.577 1.00 86.06 88 SER A N 1
ATOM 678 C CA . SER A 1 88 ? 17.329 -7.185 -3.604 1.00 86.06 88 SER A CA 1
ATOM 679 C C . SER A 1 88 ? 18.465 -6.154 -3.665 1.00 86.06 88 SER A C 1
ATOM 681 O O . SER A 1 88 ? 19.170 -5.954 -2.680 1.00 86.06 88 SER A O 1
ATOM 683 N N . ARG A 1 89 ? 18.606 -5.433 -4.790 1.00 89.50 89 ARG A N 1
ATOM 684 C CA . ARG A 1 89 ? 19.649 -4.412 -5.001 1.00 89.50 89 ARG A CA 1
ATOM 685 C C . ARG A 1 89 ? 19.614 -3.308 -3.952 1.00 89.50 89 ARG A C 1
ATOM 687 O O . ARG A 1 89 ? 18.556 -2.739 -3.680 1.00 89.50 89 ARG A O 1
ATOM 694 N N . GLU A 1 90 ? 20.793 -2.873 -3.514 1.00 88.94 90 GLU A N 1
ATOM 695 C CA . GLU A 1 90 ? 20.962 -1.764 -2.564 1.00 88.94 90 GLU A CA 1
ATOM 696 C C . GLU A 1 90 ? 20.217 -0.493 -2.985 1.00 88.94 90 GLU A C 1
ATOM 698 O O . GLU A 1 90 ? 19.575 0.146 -2.163 1.00 88.94 90 GLU A O 1
ATOM 703 N N . SER A 1 91 ? 20.217 -0.142 -4.275 1.00 90.50 91 SER A N 1
ATOM 704 C CA . SER A 1 91 ? 19.485 1.036 -4.769 1.00 90.50 91 SER A CA 1
ATOM 705 C C . SER A 1 91 ? 17.964 0.914 -4.621 1.00 90.50 91 SER A C 1
ATOM 707 O O . SER A 1 91 ? 17.283 1.913 -4.392 1.00 90.50 91 SER A O 1
ATOM 709 N N . SER A 1 92 ? 17.422 -0.302 -4.733 1.00 90.31 92 SER A N 1
ATOM 710 C CA . SER A 1 92 ? 16.004 -0.574 -4.485 1.00 90.31 92 SER A CA 1
ATOM 711 C C . SER A 1 92 ? 15.693 -0.441 -2.999 1.00 90.31 92 SER A C 1
ATOM 713 O O . SER A 1 92 ? 14.735 0.241 -2.635 1.00 90.31 92 SER A O 1
ATOM 715 N N . GLN A 1 93 ? 16.534 -1.031 -2.148 1.00 92.56 93 GLN A N 1
ATOM 716 C CA . GLN A 1 93 ? 16.398 -0.928 -0.699 1.00 92.56 93 GLN A CA 1
ATOM 717 C C . GLN A 1 93 ? 16.510 0.531 -0.240 1.00 92.56 93 GLN A C 1
ATOM 719 O O . GLN A 1 93 ? 15.623 1.019 0.447 1.00 92.56 93 GLN A O 1
ATOM 724 N N . ALA A 1 94 ? 17.519 1.274 -0.699 1.00 93.44 94 ALA A N 1
ATOM 725 C CA . ALA A 1 94 ? 17.709 2.688 -0.383 1.00 93.44 94 ALA A CA 1
ATOM 726 C C . ALA A 1 94 ? 16.503 3.548 -0.792 1.00 93.44 94 ALA A C 1
ATOM 728 O O . ALA A 1 94 ? 16.113 4.451 -0.052 1.00 93.44 94 ALA A O 1
ATOM 729 N N . TRP A 1 95 ? 15.875 3.253 -1.936 1.00 93.62 95 TRP A N 1
ATOM 730 C CA . TRP A 1 95 ? 14.640 3.927 -2.337 1.00 93.62 95 TRP A CA 1
ATOM 731 C C . TRP A 1 95 ? 13.489 3.621 -1.372 1.00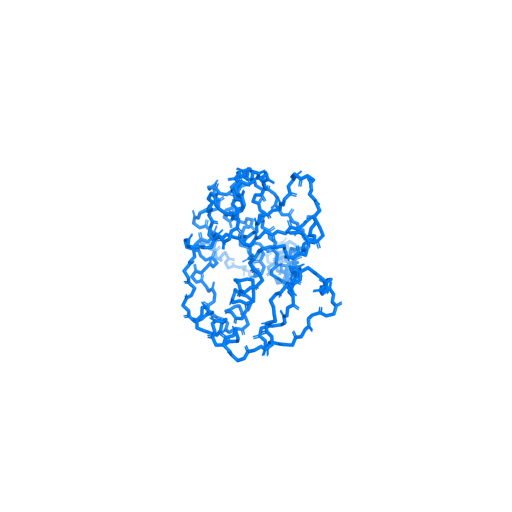 93.62 95 TRP A C 1
ATOM 733 O O . TRP A 1 95 ? 12.844 4.552 -0.905 1.00 93.62 95 TRP A O 1
ATOM 743 N N . VAL A 1 96 ? 13.270 2.348 -1.014 1.00 95.62 96 VAL A N 1
ATOM 744 C CA . VAL A 1 96 ? 12.232 1.947 -0.040 1.00 95.62 96 VAL A CA 1
ATOM 745 C C . VAL A 1 96 ? 12.463 2.630 1.306 1.00 95.62 96 VAL A C 1
ATOM 747 O O . VAL A 1 96 ? 11.533 3.185 1.877 1.00 95.62 96 VAL A O 1
ATOM 750 N N . GLN A 1 97 ? 13.710 2.641 1.775 1.00 95.06 97 GLN A N 1
ATOM 751 C CA . GLN A 1 97 ? 14.126 3.278 3.021 1.00 95.06 97 GLN A CA 1
ATOM 752 C C . GLN A 1 97 ? 13.838 4.779 3.024 1.00 95.06 97 GLN A C 1
ATOM 754 O O . GLN A 1 97 ? 13.252 5.291 3.976 1.00 95.06 97 GLN A O 1
ATOM 759 N N . LYS A 1 98 ? 14.217 5.475 1.946 1.00 95.44 98 LYS A N 1
ATOM 760 C CA . LYS A 1 98 ? 13.950 6.904 1.782 1.00 95.44 98 LYS A CA 1
ATOM 761 C C . LYS A 1 98 ? 12.446 7.180 1.755 1.00 95.44 98 LYS A C 1
ATOM 763 O O . LYS A 1 98 ? 11.987 8.047 2.483 1.00 95.44 98 LYS A O 1
ATOM 768 N N . THR A 1 99 ? 11.694 6.441 0.942 1.00 95.69 99 THR A N 1
ATOM 769 C CA . THR A 1 99 ? 10.250 6.646 0.781 1.00 95.69 99 THR A CA 1
ATOM 770 C C . THR A 1 99 ? 9.465 6.291 2.042 1.00 95.69 99 THR A C 1
ATOM 772 O O . THR A 1 99 ? 8.490 6.960 2.334 1.00 95.69 99 THR A O 1
ATOM 775 N N . ALA A 1 100 ? 9.882 5.295 2.825 1.00 96.56 100 ALA A N 1
ATOM 776 C CA . ALA A 1 100 ? 9.223 4.967 4.092 1.00 96.56 100 ALA A CA 1
ATOM 777 C C . ALA A 1 100 ? 9.378 6.068 5.158 1.00 96.56 100 ALA A C 1
ATOM 779 O O . ALA A 1 100 ? 8.520 6.204 6.025 1.00 96.56 100 ALA A O 1
ATOM 780 N N . ASN A 1 101 ? 10.472 6.835 5.106 1.00 94.94 101 ASN A N 1
ATOM 781 C CA . ASN A 1 101 ? 10.721 7.945 6.032 1.00 94.94 101 ASN A CA 1
ATOM 782 C C . ASN A 1 101 ? 9.970 9.227 5.651 1.00 94.94 101 ASN A C 1
ATOM 784 O O . ASN A 1 101 ? 9.833 10.110 6.488 1.00 94.94 101 ASN A O 1
ATOM 788 N N . ASP A 1 102 ? 9.556 9.332 4.392 1.00 94.38 102 ASP A N 1
ATOM 789 C CA . ASP A 1 102 ? 8.951 10.519 3.791 1.00 94.38 102 ASP A CA 1
ATOM 790 C C . ASP A 1 102 ? 7.833 10.044 2.857 1.00 94.38 102 ASP A C 1
ATOM 792 O O . ASP A 1 102 ? 7.917 10.139 1.627 1.00 94.38 102 ASP A O 1
ATOM 796 N N . LEU A 1 103 ? 6.842 9.367 3.452 1.00 95.88 103 LEU A N 1
ATOM 797 C CA . LEU A 1 103 ? 5.661 8.954 2.709 1.00 95.88 103 LEU A CA 1
ATOM 798 C C . LEU A 1 103 ? 4.906 10.213 2.310 1.00 95.88 103 LEU A C 1
ATOM 800 O O . LEU A 1 103 ? 4.564 11.021 3.159 1.00 95.88 103 LEU A O 1
ATOM 804 N N . ASP A 1 104 ? 4.597 10.318 1.025 1.00 96.38 104 ASP A N 1
ATOM 805 C CA . ASP A 1 104 ? 3.653 11.292 0.491 1.00 96.38 104 ASP A CA 1
ATOM 806 C C . ASP A 1 104 ? 2.308 10.573 0.277 1.00 96.38 104 ASP A C 1
ATOM 808 O O . ASP A 1 104 ? 2.174 9.808 -0.693 1.00 96.38 104 ASP A O 1
ATOM 812 N N . PRO A 1 105 ? 1.322 10.742 1.184 1.00 97.12 105 PRO A N 1
ATOM 813 C CA . PRO A 1 105 ? 0.045 10.043 1.095 1.00 97.12 105 PRO A CA 1
ATOM 814 C C . PRO A 1 105 ? -0.733 10.373 -0.182 1.00 97.12 105 PRO A C 1
ATOM 816 O O . PRO A 1 105 ? -1.322 9.472 -0.786 1.00 97.12 105 PRO A O 1
ATOM 819 N N . GLU A 1 106 ? -0.673 11.619 -0.661 1.00 95.81 106 GLU A N 1
ATOM 820 C CA . GLU A 1 106 ? -1.380 12.043 -1.875 1.00 95.81 106 GLU A CA 1
ATOM 821 C C . GLU A 1 106 ? -0.865 11.287 -3.107 1.00 95.81 106 GLU A C 1
ATOM 823 O O . GLU A 1 106 ? -1.648 10.775 -3.919 1.00 95.81 106 GLU A O 1
ATOM 828 N N . SER A 1 107 ? 0.457 11.109 -3.203 1.00 96.38 107 SER A N 1
ATOM 829 C CA . SER A 1 107 ? 1.097 10.298 -4.251 1.00 96.38 107 SER A CA 1
ATOM 830 C C . SER A 1 107 ? 0.746 8.804 -4.190 1.00 96.38 107 SER A C 1
ATOM 832 O O . SER A 1 107 ? 0.952 8.078 -5.175 1.00 96.38 107 SER A O 1
ATOM 834 N N . LEU A 1 108 ? 0.204 8.331 -3.064 1.00 97.31 108 LEU A N 1
ATOM 835 C CA . LEU A 1 108 ? -0.236 6.952 -2.818 1.00 97.31 108 LEU A CA 1
ATOM 836 C C . LEU A 1 108 ? -1.760 6.785 -2.922 1.00 97.31 108 LEU A C 1
ATOM 838 O O . LEU A 1 108 ? -2.278 5.697 -2.674 1.00 97.31 108 LEU A O 1
ATOM 842 N N . GLY A 1 109 ? -2.470 7.829 -3.349 1.00 96.25 109 GLY A N 1
ATOM 843 C CA . GLY A 1 109 ? -3.912 7.832 -3.549 1.00 96.25 109 GLY A CA 1
ATOM 844 C C . GLY A 1 109 ? -4.353 7.504 -4.971 1.00 96.25 109 GLY A C 1
ATOM 845 O O . GLY A 1 109 ? -3.939 6.523 -5.604 1.00 96.25 109 GLY A O 1
ATOM 846 N N . ARG A 1 110 ? -5.245 8.338 -5.507 1.00 96.06 110 ARG A N 1
ATOM 847 C CA . ARG A 1 110 ? -5.737 8.184 -6.876 1.00 96.06 110 ARG A CA 1
ATOM 848 C C . ARG A 1 110 ? -4.653 8.525 -7.890 1.00 96.06 110 ARG A C 1
ATOM 850 O O . ARG A 1 110 ? -4.005 9.557 -7.830 1.00 96.06 110 ARG A O 1
ATOM 857 N N . SER A 1 111 ? -4.576 7.707 -8.933 1.00 97.00 111 SER A N 1
ATOM 858 C CA . SER A 1 111 ? -3.850 8.048 -10.150 1.00 97.00 111 SER A CA 1
ATOM 859 C C . SER A 1 111 ? -4.579 7.521 -11.379 1.00 97.00 111 SER A C 1
ATOM 861 O O . SER A 1 111 ? -5.202 6.456 -11.340 1.00 97.00 111 SER A O 1
ATOM 863 N N . GLY A 1 112 ? -4.470 8.261 -12.486 1.00 96.38 112 GLY A N 1
ATOM 864 C CA . GLY A 1 112 ? -4.872 7.806 -13.819 1.00 96.38 112 GLY A CA 1
ATOM 865 C C . GLY A 1 112 ? -3.841 6.891 -14.494 1.00 96.38 112 GLY A C 1
ATOM 866 O O . GLY A 1 112 ? -4.062 6.456 -15.625 1.00 96.38 112 GLY A O 1
ATOM 867 N N . ARG A 1 113 ? -2.716 6.598 -13.834 1.00 97.06 113 ARG A N 1
ATOM 868 C CA . ARG A 1 113 ? -1.651 5.723 -14.333 1.00 97.06 113 ARG A CA 1
ATOM 869 C C . ARG A 1 113 ? -1.470 4.493 -13.449 1.00 97.06 113 ARG A C 1
ATOM 871 O O . ARG A 1 113 ? -1.697 4.539 -12.239 1.00 97.06 113 ARG A O 1
ATOM 878 N N . ALA A 1 114 ? -1.045 3.391 -14.061 1.00 94.94 114 ALA A N 1
ATOM 879 C CA . ALA A 1 114 ? -0.788 2.139 -13.355 1.00 94.94 114 ALA A CA 1
ATOM 880 C C . ALA A 1 114 ? 0.520 2.168 -12.540 1.00 94.94 114 ALA A C 1
ATOM 882 O O . ALA A 1 114 ? 0.650 1.458 -11.545 1.00 94.94 114 ALA A O 1
ATOM 883 N N . ASP A 1 115 ? 1.485 3.001 -12.931 1.00 93.88 115 ASP A N 1
ATOM 884 C CA . ASP A 1 115 ? 2.814 3.113 -12.314 1.00 93.88 115 ASP A CA 1
ATOM 885 C C . ASP A 1 115 ? 2.878 4.085 -11.117 1.00 93.88 115 ASP A C 1
ATOM 887 O O . ASP A 1 115 ? 3.833 4.018 -10.348 1.00 93.88 115 ASP A O 1
ATOM 891 N N . THR A 1 116 ? 1.851 4.917 -10.888 1.00 96.12 116 THR A N 1
ATOM 892 C CA . THR A 1 116 ? 1.757 5.881 -9.761 1.00 96.12 116 THR A CA 1
ATOM 893 C C . THR A 1 116 ? 0.449 5.727 -8.967 1.00 96.12 116 THR A C 1
ATOM 895 O O . THR A 1 116 ? -0.405 4.947 -9.389 1.00 96.12 116 THR A O 1
ATOM 898 N N . GLY A 1 117 ? 0.298 6.361 -7.794 1.00 97.50 117 GLY A N 1
ATOM 899 C CA . GLY A 1 117 ? -0.863 6.198 -6.894 1.00 97.50 117 GLY A CA 1
ATOM 900 C C . GLY A 1 117 ? -0.776 4.998 -5.937 1.00 97.50 117 GLY A C 1
ATOM 901 O O . GLY A 1 117 ? 0.303 4.455 -5.694 1.00 97.50 117 GLY A O 1
ATOM 902 N N . ALA A 1 118 ? -1.926 4.536 -5.453 1.00 98.25 118 ALA A N 1
ATOM 903 C CA . ALA A 1 118 ? -2.073 3.314 -4.658 1.00 98.25 118 ALA A CA 1
ATOM 904 C C . ALA A 1 118 ? -1.539 2.077 -5.413 1.00 98.25 118 ALA A C 1
ATOM 906 O O . ALA A 1 118 ? -1.712 2.000 -6.632 1.00 98.25 118 ALA A O 1
ATOM 907 N N . PRO A 1 119 ? -0.902 1.082 -4.776 1.00 98.00 119 PRO A N 1
ATOM 908 C CA . PRO A 1 119 ? -0.487 -0.147 -5.461 1.00 98.00 119 PRO A CA 1
ATOM 909 C C . PRO A 1 119 ? -1.653 -0.850 -6.176 1.00 98.00 119 PRO A C 1
ATOM 911 O O . PRO A 1 119 ? -2.801 -0.735 -5.752 1.00 98.00 119 PRO A O 1
ATOM 914 N N . ILE A 1 120 ? -1.370 -1.551 -7.277 1.00 97.94 120 ILE A N 1
ATOM 915 C CA . ILE A 1 120 ? -2.359 -2.378 -7.988 1.00 97.94 120 ILE A CA 1
ATOM 916 C C . ILE A 1 120 ? -2.120 -3.840 -7.636 1.00 97.94 120 ILE A C 1
ATOM 918 O O . ILE A 1 120 ? -0.974 -4.294 -7.689 1.00 97.94 120 ILE A O 1
ATOM 922 N N . THR A 1 121 ? -3.191 -4.566 -7.330 1.00 97.38 121 THR A N 1
ATOM 923 C CA . THR A 1 121 ? -3.161 -6.001 -7.027 1.00 97.38 121 THR A CA 1
ATOM 924 C C . THR A 1 121 ? -4.140 -6.783 -7.900 1.00 97.38 121 THR A C 1
ATOM 926 O O . THR A 1 121 ? -5.080 -6.215 -8.473 1.00 97.38 121 THR A O 1
ATOM 929 N N . GLY A 1 122 ? -3.944 -8.101 -7.936 1.00 94.19 122 GLY A N 1
ATOM 930 C CA . GLY A 1 122 ? -5.007 -9.043 -8.281 1.00 94.19 122 GLY A CA 1
ATOM 931 C C . GLY A 1 122 ? -6.064 -9.143 -7.173 1.00 94.19 122 GLY A C 1
ATOM 932 O O . GLY A 1 122 ? -5.981 -8.474 -6.135 1.00 94.19 122 GLY A O 1
ATOM 933 N N . ASP A 1 123 ? -7.066 -9.986 -7.398 1.00 91.06 123 ASP A N 1
ATOM 934 C CA . ASP A 1 123 ? -8.041 -10.408 -6.384 1.00 91.06 123 ASP A CA 1
ATOM 935 C C . ASP A 1 123 ? -7.406 -11.254 -5.268 1.00 91.06 123 ASP A C 1
ATOM 937 O O . ASP A 1 123 ? -7.889 -11.246 -4.139 1.00 91.06 123 ASP A O 1
ATOM 941 N N . ASP A 1 124 ? -6.280 -11.894 -5.575 1.00 92.81 124 ASP A N 1
ATOM 942 C CA . ASP A 1 124 ? -5.388 -12.625 -4.672 1.00 92.81 124 ASP A CA 1
ATOM 943 C C . ASP A 1 124 ? -4.474 -11.740 -3.800 1.00 92.81 124 ASP A C 1
ATOM 945 O O . ASP A 1 124 ? -3.634 -12.260 -3.070 1.00 92.81 124 ASP A O 1
ATOM 949 N N . LEU A 1 125 ? -4.606 -10.409 -3.881 1.00 95.94 125 LEU A N 1
ATOM 950 C CA . LEU A 1 125 ? -3.776 -9.419 -3.172 1.00 95.94 125 LEU A CA 1
ATOM 951 C C . LEU A 1 125 ? -2.273 -9.466 -3.511 1.00 95.94 125 LEU A C 1
ATOM 953 O O . LEU A 1 125 ? -1.471 -8.778 -2.869 1.00 95.94 125 LEU A O 1
ATOM 957 N N . VAL A 1 126 ? -1.883 -10.193 -4.561 1.00 96.38 126 VAL A N 1
ATOM 958 C CA . VAL A 1 126 ? -0.524 -10.153 -5.111 1.00 96.38 126 VAL A CA 1
ATOM 959 C C . VAL A 1 126 ? -0.336 -8.858 -5.889 1.00 96.38 126 VAL A C 1
ATOM 961 O O . VAL A 1 126 ? -1.130 -8.509 -6.770 1.00 96.38 126 VAL A O 1
ATOM 964 N N . VAL A 1 127 ? 0.729 -8.126 -5.554 1.00 97.12 127 VAL A N 1
ATOM 965 C CA . VAL A 1 127 ? 1.030 -6.821 -6.150 1.00 97.12 127 VAL A CA 1
ATOM 966 C C . VAL A 1 127 ? 1.498 -6.975 -7.597 1.00 97.12 127 VAL A C 1
ATOM 968 O O . VAL A 1 127 ? 2.559 -7.529 -7.876 1.00 97.12 127 VAL A O 1
ATOM 971 N N . GLU A 1 128 ? 0.740 -6.391 -8.518 1.00 95.12 128 GLU A N 1
ATOM 972 C CA . GLU A 1 128 ? 1.041 -6.345 -9.955 1.00 95.12 128 GLU A CA 1
ATOM 973 C C . GLU A 1 128 ? 1.793 -5.061 -10.324 1.00 95.12 128 GLU A C 1
ATOM 975 O O . GLU A 1 128 ? 2.649 -5.041 -11.203 1.00 95.12 128 GLU A O 1
ATOM 980 N N . SER A 1 129 ? 1.509 -3.961 -9.619 1.00 95.19 129 SER A N 1
ATOM 981 C CA . SER A 1 129 ? 2.237 -2.702 -9.771 1.00 95.19 129 SER A CA 1
ATOM 982 C C . SER A 1 129 ? 2.398 -1.998 -8.435 1.00 95.19 129 SER A C 1
ATOM 984 O O . SER A 1 129 ? 1.450 -1.826 -7.676 1.00 95.19 129 SER A O 1
ATOM 986 N N . GLY A 1 130 ? 3.608 -1.500 -8.170 1.00 95.75 130 GLY A N 1
ATOM 987 C CA . GLY A 1 130 ? 3.899 -0.767 -6.938 1.00 95.75 130 GLY A CA 1
ATOM 988 C C . GLY A 1 130 ? 4.464 -1.601 -5.796 1.00 95.75 130 GLY A C 1
ATOM 989 O O . GLY A 1 130 ? 4.306 -1.206 -4.647 1.00 95.75 130 GLY A O 1
ATOM 990 N N . ASN A 1 131 ? 5.196 -2.677 -6.097 1.00 96.38 131 ASN A N 1
ATOM 991 C CA . ASN A 1 131 ? 5.942 -3.451 -5.096 1.00 96.38 131 ASN A CA 1
ATOM 992 C C . ASN A 1 131 ? 6.781 -2.558 -4.162 1.00 96.38 131 ASN A C 1
ATOM 994 O O . ASN A 1 131 ? 6.664 -2.655 -2.949 1.00 96.38 131 ASN A O 1
ATOM 998 N N . GLY A 1 132 ? 7.551 -1.613 -4.719 1.00 95.44 132 GLY A N 1
ATOM 999 C CA . GLY A 1 132 ? 8.331 -0.653 -3.923 1.00 95.44 132 GLY A CA 1
ATOM 1000 C C . GLY A 1 132 ? 7.486 0.196 -2.971 1.00 95.44 132 GLY A C 1
ATOM 1001 O O . GLY A 1 132 ? 7.845 0.343 -1.811 1.00 95.44 132 GLY A O 1
ATOM 1002 N N . ARG A 1 133 ? 6.353 0.724 -3.450 1.00 96.75 133 ARG A N 1
ATOM 1003 C CA . ARG A 1 133 ? 5.435 1.545 -2.643 1.00 96.75 133 ARG A CA 1
ATOM 1004 C C . ARG A 1 133 ? 4.822 0.731 -1.506 1.00 96.75 133 ARG A C 1
ATOM 1006 O O . ARG A 1 133 ? 4.794 1.196 -0.379 1.00 96.75 133 ARG A O 1
ATOM 1013 N N . THR A 1 134 ? 4.414 -0.503 -1.795 1.00 97.69 134 THR A N 1
ATOM 1014 C CA . THR A 1 134 ? 3.875 -1.432 -0.789 1.00 97.69 134 THR A CA 1
ATOM 1015 C C . THR A 1 134 ? 4.910 -1.718 0.300 1.00 97.69 134 THR A C 1
ATOM 1017 O O . THR A 1 134 ? 4.602 -1.610 1.481 1.00 97.69 134 THR A O 1
ATOM 1020 N N . MET A 1 135 ? 6.161 -1.997 -0.088 1.00 97.25 135 MET A N 1
ATOM 1021 C CA . MET A 1 135 ? 7.262 -2.197 0.862 1.00 97.25 135 MET A CA 1
ATOM 1022 C C . MET A 1 135 ? 7.560 -0.942 1.692 1.00 97.25 135 MET A C 1
ATOM 1024 O O . MET A 1 135 ? 7.826 -1.062 2.882 1.00 97.25 135 MET A O 1
ATOM 1028 N N . ALA A 1 136 ? 7.496 0.252 1.094 1.00 97.44 136 ALA A N 1
ATOM 1029 C CA . ALA A 1 136 ? 7.724 1.507 1.810 1.00 97.44 136 ALA A CA 1
ATOM 1030 C C . ALA A 1 136 ? 6.620 1.799 2.840 1.00 97.44 136 ALA A C 1
ATOM 1032 O O . ALA A 1 136 ? 6.932 2.156 3.972 1.00 97.44 136 ALA A O 1
ATOM 1033 N N . ILE A 1 137 ? 5.348 1.581 2.481 1.00 98.00 137 ILE A N 1
ATOM 1034 C CA . ILE A 1 137 ? 4.210 1.712 3.407 1.00 98.00 137 ILE A CA 1
ATOM 1035 C C . ILE A 1 137 ? 4.346 0.711 4.559 1.00 98.00 137 ILE A C 1
ATOM 1037 O O . ILE A 1 137 ? 4.220 1.090 5.721 1.00 98.00 137 ILE A O 1
ATOM 1041 N N . LYS A 1 138 ? 4.667 -0.553 4.251 1.00 97.31 138 LYS A N 1
ATOM 1042 C CA . LYS A 1 138 ? 4.879 -1.584 5.272 1.00 97.31 138 LYS A CA 1
ATOM 1043 C C . LYS A 1 138 ? 6.007 -1.212 6.235 1.00 97.31 138 LYS A C 1
ATOM 1045 O O . LYS A 1 138 ? 5.815 -1.255 7.445 1.00 97.31 138 LYS A O 1
ATOM 1050 N N . LEU A 1 139 ? 7.147 -0.769 5.708 1.00 97.12 139 LEU A N 1
ATOM 1051 C CA . LEU A 1 139 ? 8.281 -0.335 6.523 1.00 97.12 139 LEU A CA 1
ATOM 1052 C C . LEU A 1 139 ? 7.937 0.872 7.411 1.00 97.12 139 LEU A C 1
ATOM 1054 O O . LEU A 1 139 ? 8.391 0.942 8.550 1.00 97.12 139 LEU A O 1
ATOM 1058 N N . ALA A 1 140 ? 7.137 1.819 6.917 1.00 97.69 140 ALA A N 1
ATOM 1059 C CA . ALA A 1 140 ? 6.681 2.950 7.722 1.00 97.69 140 ALA A CA 1
ATOM 1060 C C . ALA A 1 140 ? 5.781 2.496 8.886 1.00 97.69 140 ALA A C 1
ATOM 1062 O O . ALA A 1 140 ? 5.922 2.998 10.001 1.00 97.69 140 ALA A O 1
ATOM 1063 N N . TYR A 1 141 ? 4.906 1.505 8.671 1.00 97.19 141 TYR A N 1
ATOM 1064 C CA . TYR A 1 141 ? 4.124 0.899 9.755 1.00 97.19 141 TYR A CA 1
ATOM 1065 C C . TYR A 1 141 ? 5.003 0.162 10.769 1.00 97.19 141 TYR A C 1
ATOM 1067 O O . TYR A 1 141 ? 4.840 0.368 11.970 1.00 97.19 141 TYR A O 1
ATOM 1075 N N . GLU A 1 142 ? 5.972 -0.633 10.308 1.00 95.12 142 GLU A N 1
ATOM 1076 C CA . GLU A 1 142 ? 6.938 -1.332 11.172 1.00 95.12 142 GLU A CA 1
ATOM 1077 C C . GLU A 1 142 ? 7.754 -0.358 12.043 1.00 95.12 142 GLU A C 1
ATOM 1079 O O . GLU A 1 142 ? 8.134 -0.690 13.166 1.00 95.12 142 GLU A O 1
ATOM 1084 N N . ARG A 1 143 ? 7.998 0.862 11.547 1.00 95.50 143 ARG A N 1
ATOM 1085 C CA . ARG A 1 143 ? 8.694 1.943 12.266 1.00 95.50 143 ARG A CA 1
ATOM 1086 C C . ARG A 1 143 ? 7.804 2.784 13.172 1.00 95.50 143 ARG A C 1
ATOM 1088 O O . ARG A 1 143 ? 8.335 3.573 13.949 1.00 95.50 143 ARG A O 1
ATOM 1095 N N . GLY A 1 144 ? 6.485 2.663 13.047 1.00 96.19 144 GLY A N 1
ATOM 1096 C CA . GLY A 1 144 ? 5.542 3.570 13.698 1.00 96.19 144 GLY A CA 1
ATOM 1097 C C . GLY A 1 144 ? 5.566 4.995 13.128 1.00 96.19 144 GLY A C 1
ATOM 1098 O O . GLY A 1 144 ? 5.254 5.934 13.848 1.00 96.19 144 GLY A O 1
ATOM 1099 N N . THR A 1 145 ? 5.953 5.177 11.860 1.00 96.00 145 THR A N 1
ATOM 1100 C CA . THR A 1 145 ? 6.002 6.488 11.176 1.00 96.00 145 THR A CA 1
ATOM 1101 C C . THR A 1 145 ? 4.910 6.660 10.116 1.00 96.00 145 THR A C 1
ATOM 1103 O O . THR A 1 145 ? 4.930 7.621 9.358 1.00 96.00 145 THR A O 1
ATOM 1106 N N . ALA A 1 146 ? 3.947 5.738 10.042 1.00 97.56 146 ALA A N 1
ATOM 1107 C CA . ALA A 1 146 ? 2.848 5.766 9.072 1.00 97.56 146 ALA A CA 1
ATOM 1108 C C . ALA A 1 146 ? 1.580 6.492 9.572 1.00 97.56 146 ALA A C 1
ATOM 1110 O O . ALA A 1 146 ? 0.533 6.404 8.927 1.00 97.56 146 ALA A O 1
ATOM 1111 N N . ASP A 1 147 ? 1.644 7.194 10.707 1.00 96.62 147 ASP A N 1
ATOM 1112 C CA . ASP A 1 147 ? 0.479 7.861 11.306 1.00 96.62 147 ASP A CA 1
ATOM 1113 C C . ASP A 1 147 ? -0.130 8.915 10.375 1.00 96.62 147 ASP A C 1
ATOM 1115 O O . ASP A 1 147 ? -1.349 8.955 10.216 1.00 96.62 147 ASP A O 1
ATOM 1119 N N . GLU A 1 148 ? 0.703 9.703 9.689 1.00 97.69 148 GLU A N 1
ATOM 1120 C CA . GLU A 1 148 ? 0.245 10.691 8.703 1.00 97.69 148 GLU A CA 1
ATOM 1121 C C . GLU A 1 148 ? -0.473 10.026 7.523 1.00 97.69 148 GLU A C 1
ATOM 1123 O O . GLU A 1 148 ? -1.549 10.461 7.121 1.00 97.69 148 GLU A O 1
ATOM 1128 N N . TYR A 1 149 ? 0.057 8.905 7.022 1.00 98.56 149 TYR A N 1
ATOM 1129 C CA . TYR A 1 149 ? -0.596 8.128 5.967 1.00 98.56 149 TYR A CA 1
ATOM 1130 C C . TYR A 1 149 ? -1.955 7.577 6.421 1.00 98.56 149 TYR A C 1
ATOM 1132 O O . TYR A 1 149 ? -2.946 7.679 5.694 1.00 98.56 149 TYR A O 1
ATOM 1140 N N . LYS A 1 150 ? -2.030 7.029 7.641 1.00 98.44 150 LYS A N 1
ATOM 1141 C CA . LYS A 1 150 ? -3.290 6.530 8.206 1.00 98.44 150 LYS A CA 1
ATOM 1142 C C . LYS A 1 150 ? -4.303 7.658 8.408 1.00 98.44 150 LYS A C 1
ATOM 1144 O O . LYS A 1 150 ? -5.479 7.454 8.114 1.00 98.44 150 LYS A O 1
ATOM 1149 N N . GLN A 1 151 ? -3.866 8.818 8.892 1.00 98.50 151 GLN A N 1
ATOM 1150 C CA . GLN A 1 151 ? -4.736 9.976 9.081 1.00 98.50 151 GLN A CA 1
ATOM 1151 C C . GLN A 1 151 ? -5.264 10.495 7.743 1.00 98.50 151 GLN A C 1
ATOM 1153 O O . GLN A 1 151 ? -6.466 10.682 7.595 1.00 98.50 151 GLN A O 1
ATOM 1158 N N . TRP A 1 152 ? -4.403 10.603 6.734 1.00 98.69 152 TRP A N 1
ATOM 1159 C CA . TRP A 1 152 ? -4.815 10.988 5.388 1.00 98.69 152 TRP A CA 1
ATOM 1160 C C . TRP A 1 152 ? -5.870 10.034 4.800 1.00 98.69 152 TRP A C 1
ATOM 1162 O O . TRP A 1 152 ? -6.855 10.482 4.218 1.00 98.69 152 TRP A O 1
ATOM 1172 N N . LEU A 1 153 ? -5.738 8.716 5.013 1.00 98.62 153 LEU A N 1
ATOM 1173 C CA . LEU A 1 153 ? -6.771 7.754 4.602 1.00 98.62 153 LEU A CA 1
ATOM 1174 C C . LEU A 1 153 ? -8.114 7.972 5.310 1.00 98.62 153 LEU A C 1
ATOM 1176 O O . LEU A 1 153 ? -9.156 7.713 4.711 1.00 98.62 153 LEU A O 1
ATOM 1180 N N . ILE A 1 154 ? -8.097 8.398 6.577 1.00 98.56 154 ILE A N 1
ATOM 1181 C CA . ILE A 1 154 ? -9.305 8.712 7.352 1.00 98.56 154 ILE A CA 1
ATOM 1182 C C . ILE A 1 154 ? -9.993 9.953 6.782 1.00 98.56 154 ILE A C 1
ATOM 1184 O O . ILE A 1 154 ? -11.220 9.949 6.658 1.00 98.56 154 ILE A O 1
ATOM 1188 N N . ASP A 1 155 ? -9.208 10.973 6.438 1.00 98.50 155 ASP A N 1
ATOM 1189 C CA . ASP A 1 155 ? -9.694 12.257 5.929 1.00 98.50 155 ASP A CA 1
ATOM 1190 C C . ASP A 1 155 ? -10.257 12.115 4.503 1.00 98.50 155 ASP A C 1
ATOM 1192 O O . ASP A 1 155 ? -11.310 12.663 4.183 1.00 98.50 155 ASP A O 1
ATOM 1196 N N . GLU A 1 156 ? -9.618 11.292 3.666 1.00 98.19 156 GLU A N 1
ATOM 1197 C CA . GLU A 1 156 ? -10.027 11.027 2.280 1.00 98.19 156 GLU A CA 1
ATOM 1198 C C . GLU A 1 156 ? -10.963 9.809 2.128 1.00 98.19 156 GLU A C 1
ATOM 1200 O O . GLU A 1 156 ? -11.300 9.404 1.008 1.00 98.19 156 GLU A O 1
ATOM 1205 N N . ALA A 1 157 ? -11.404 9.195 3.232 1.00 97.81 157 ALA A N 1
ATOM 1206 C CA . ALA A 1 157 ? -12.178 7.949 3.222 1.00 97.81 157 ALA A CA 1
ATOM 1207 C C . ALA A 1 157 ? -13.408 8.034 2.301 1.00 97.81 157 ALA A C 1
ATOM 1209 O O . ALA A 1 157 ? -13.592 7.191 1.412 1.00 97.81 157 ALA A O 1
ATOM 1210 N N . ASP A 1 158 ? -14.188 9.109 2.444 1.00 97.94 158 ASP A N 1
ATOM 1211 C CA . ASP A 1 158 ? -15.398 9.355 1.659 1.00 97.94 158 ASP A CA 1
ATOM 1212 C C . ASP A 1 158 ? -15.096 9.375 0.160 1.00 97.94 158 ASP A C 1
ATOM 1214 O O . ASP A 1 158 ? -15.857 8.827 -0.651 1.00 97.94 158 ASP A O 1
ATOM 1218 N N . TYR A 1 159 ? -13.964 9.974 -0.225 1.00 97.44 159 TYR A N 1
ATOM 1219 C CA . TYR A 1 159 ? -13.523 10.032 -1.610 1.00 97.44 159 TYR A CA 1
ATOM 1220 C C . TYR A 1 159 ? -13.236 8.647 -2.183 1.00 97.44 159 TYR A C 1
ATOM 1222 O O . TYR A 1 159 ? -13.555 8.385 -3.345 1.00 97.44 159 TYR A O 1
ATOM 1230 N N . PHE A 1 160 ? -12.651 7.751 -1.398 1.00 97.62 160 PHE A N 1
ATOM 1231 C CA . PHE A 1 160 ? -12.381 6.387 -1.843 1.00 97.62 160 PHE A CA 1
ATOM 1232 C C . PHE A 1 160 ? -13.595 5.462 -1.711 1.00 97.62 160 PHE A C 1
ATOM 1234 O O . PHE A 1 160 ? -13.592 4.380 -2.299 1.00 97.62 160 PHE A O 1
ATOM 1241 N N . GLY A 1 161 ? -14.675 5.924 -1.076 1.00 97.06 161 GLY A N 1
ATOM 1242 C CA . GLY A 1 161 ? -15.924 5.178 -0.906 1.00 97.06 161 GLY A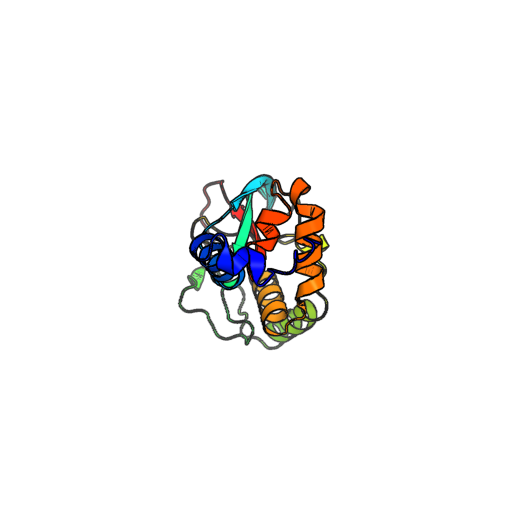 CA 1
ATOM 1243 C C . GLY A 1 161 ? -15.967 4.361 0.382 1.00 97.06 161 GLY A C 1
ATOM 1244 O O . GLY A 1 161 ? -16.597 3.306 0.403 1.00 97.06 161 GLY A O 1
ATOM 1245 N N . PHE A 1 162 ? -15.291 4.838 1.423 1.00 97.00 162 PHE A N 1
ATOM 1246 C CA . PHE A 1 162 ? -15.252 4.250 2.757 1.00 97.00 162 PHE A CA 1
ATOM 1247 C C . PHE A 1 162 ? -15.726 5.272 3.787 1.00 97.00 162 PHE A C 1
ATOM 1249 O O . PHE A 1 162 ? -15.744 6.463 3.502 1.00 97.00 162 PHE A O 1
ATOM 1256 N N . SER A 1 163 ? -16.060 4.820 4.992 1.00 96.31 163 SER A N 1
ATOM 1257 C CA . SER A 1 163 ? -16.211 5.712 6.142 1.00 96.31 163 SER A CA 1
ATOM 1258 C C . SER A 1 163 ? -14.903 5.818 6.932 1.00 96.31 163 SER A C 1
ATOM 1260 O O . SER A 1 163 ? -14.075 4.900 6.931 1.00 96.31 163 SER A O 1
ATOM 1262 N N . SER A 1 164 ? -14.723 6.913 7.666 1.00 96.25 164 SER A N 1
ATOM 1263 C CA . SER A 1 164 ? -13.589 7.083 8.580 1.00 96.25 164 SER A CA 1
ATOM 1264 C C . SER A 1 164 ? -13.501 5.953 9.620 1.00 96.25 164 SER A C 1
ATOM 1266 O O . SER A 1 164 ? -12.406 5.483 9.938 1.00 96.25 164 SER A O 1
ATOM 1268 N N . GLU A 1 165 ? -14.637 5.445 10.113 1.00 94.44 165 GLU A N 1
ATOM 1269 C CA . GLU A 1 165 ? -14.689 4.324 11.066 1.00 94.44 165 GLU A CA 1
ATOM 1270 C C . GLU A 1 165 ? -14.176 3.023 10.447 1.00 94.44 165 GLU A C 1
ATOM 1272 O O . GLU A 1 165 ? -13.513 2.238 11.129 1.00 94.44 165 GLU A O 1
ATOM 1277 N N . GLN A 1 166 ? -14.456 2.797 9.160 1.00 93.81 166 GLN A N 1
ATOM 1278 C CA . GLN A 1 166 ? -13.947 1.638 8.430 1.00 93.81 166 GLN A CA 1
ATOM 1279 C C . GLN A 1 166 ? -12.419 1.670 8.334 1.00 93.81 166 GLN A C 1
ATOM 1281 O O . GLN A 1 166 ? -11.782 0.650 8.587 1.00 93.81 166 GLN A O 1
ATOM 1286 N N . VAL A 1 167 ? -11.822 2.833 8.054 1.00 96.12 167 VAL A N 1
ATOM 1287 C CA . VAL A 1 167 ? -10.356 2.998 8.036 1.00 96.12 167 VAL A CA 1
ATOM 1288 C C . VAL A 1 167 ? -9.764 2.759 9.430 1.00 96.12 167 VAL A C 1
ATOM 1290 O O . VAL A 1 167 ? -8.792 2.021 9.587 1.00 96.12 167 VAL A O 1
ATOM 1293 N N . GLN A 1 168 ? -10.375 3.338 10.468 1.00 94.38 168 GLN A N 1
ATOM 1294 C CA . GLN A 1 168 ? -9.928 3.207 11.862 1.00 94.38 168 GLN A CA 1
ATOM 1295 C C . GLN A 1 168 ? -10.071 1.789 12.434 1.00 94.38 168 GLN A C 1
ATOM 1297 O O . GLN A 1 168 ? -9.442 1.468 13.449 1.00 94.38 168 GLN A O 1
ATOM 1302 N N . ALA A 1 169 ? -10.928 0.956 11.844 1.00 93.44 169 ALA A N 1
ATOM 1303 C CA . ALA A 1 169 ? -11.103 -0.437 12.242 1.00 93.44 169 ALA A CA 1
ATOM 1304 C C . ALA A 1 169 ? -9.940 -1.337 11.790 1.00 93.44 169 ALA A C 1
ATOM 1306 O O . ALA A 1 169 ? -9.755 -2.411 12.361 1.00 93.44 169 ALA A O 1
ATOM 1307 N N . ILE A 1 170 ? -9.147 -0.899 10.810 1.00 94.50 170 ILE A N 1
ATOM 1308 C CA . ILE A 1 170 ? -7.974 -1.623 10.317 1.00 94.50 170 ILE A CA 1
ATOM 1309 C C . ILE A 1 170 ? -6.744 -1.184 11.122 1.00 94.50 170 ILE A C 1
ATOM 1311 O O . ILE A 1 170 ? -6.553 0.008 11.404 1.00 94.50 170 ILE A O 1
ATOM 1315 N N . ALA A 1 171 ? -5.910 -2.143 11.529 1.00 93.69 171 ALA A N 1
ATOM 1316 C CA . ALA A 1 171 ? -4.733 -1.849 12.340 1.00 93.69 171 ALA A CA 1
ATOM 1317 C C . ALA A 1 171 ? -3.723 -1.039 11.518 1.00 93.69 171 ALA A C 1
ATOM 1319 O O . ALA A 1 171 ? -3.385 0.087 11.903 1.00 93.69 171 ALA A O 1
ATOM 1320 N N . GLN A 1 172 ? -3.349 -1.561 10.350 1.00 96.62 172 GLN A N 1
ATOM 1321 C CA . GLN A 1 172 ? -2.399 -0.945 9.426 1.00 96.62 172 GLN A CA 1
ATOM 1322 C C . GLN A 1 172 ? -3.029 -0.828 8.026 1.00 96.62 172 GLN A C 1
ATOM 1324 O O . GLN A 1 172 ? -2.720 -1.624 7.137 1.00 96.62 172 GLN A O 1
ATOM 1329 N N . PRO A 1 173 ? -3.981 0.108 7.825 1.00 97.81 173 PRO A N 1
ATOM 1330 C CA . PRO A 1 173 ? -4.705 0.212 6.564 1.00 97.81 173 PRO A CA 1
ATOM 1331 C C . PRO A 1 173 ? -3.777 0.577 5.409 1.00 97.81 173 PRO A C 1
ATOM 1333 O O . PRO A 1 173 ? -2.991 1.510 5.500 1.00 97.81 173 PRO A O 1
ATOM 1336 N N . ILE A 1 174 ? -3.943 -0.093 4.276 1.00 98.31 174 ILE A N 1
ATOM 1337 C CA . ILE A 1 174 ? -3.384 0.332 2.996 1.00 98.31 174 ILE A CA 1
ATOM 1338 C C . ILE A 1 174 ? -4.502 0.483 1.973 1.00 98.31 174 ILE A C 1
ATOM 1340 O O . ILE A 1 174 ? -5.372 -0.380 1.833 1.00 98.31 174 ILE A O 1
ATOM 1344 N N . LEU A 1 175 ? -4.449 1.584 1.224 1.00 98.62 175 LEU A N 1
ATOM 1345 C CA . LEU A 1 175 ? -5.244 1.754 0.018 1.00 98.62 175 LEU A CA 1
ATOM 1346 C C . LEU A 1 175 ? -4.562 1.041 -1.151 1.00 98.62 175 LEU A C 1
ATOM 1348 O O . LEU A 1 175 ? -3.426 1.352 -1.515 1.00 98.62 175 LEU A O 1
ATOM 1352 N N . ILE A 1 176 ? -5.288 0.125 -1.777 1.00 98.44 176 ILE A N 1
ATOM 1353 C CA . ILE A 1 176 ? -4.882 -0.573 -2.998 1.00 98.44 176 ILE A CA 1
ATOM 1354 C C . ILE A 1 176 ? -5.906 -0.348 -4.111 1.00 98.44 176 ILE A C 1
ATOM 1356 O O . ILE A 1 176 ? -7.002 0.175 -3.902 1.00 98.44 176 ILE A O 1
ATOM 1360 N N . ARG A 1 177 ? -5.544 -0.753 -5.324 1.00 98.12 177 ARG A N 1
ATOM 1361 C CA . ARG A 1 177 ? -6.405 -0.795 -6.506 1.00 98.12 177 ARG A CA 1
ATOM 1362 C C . ARG A 1 177 ? -6.480 -2.235 -6.998 1.00 98.12 177 ARG A C 1
ATOM 1364 O O . ARG A 1 177 ? -5.526 -2.733 -7.583 1.00 98.12 177 ARG A O 1
ATOM 1371 N N . ILE A 1 178 ? -7.610 -2.898 -6.803 1.00 97.06 178 ILE A N 1
ATOM 1372 C CA . ILE A 1 178 ? -7.823 -4.254 -7.314 1.00 97.06 178 ILE A CA 1
ATOM 1373 C C . ILE A 1 178 ? -8.197 -4.162 -8.782 1.00 97.06 178 ILE A C 1
ATOM 1375 O O . ILE A 1 178 ? -9.191 -3.519 -9.130 1.00 97.06 178 ILE A O 1
ATOM 1379 N N . ARG A 1 179 ? -7.412 -4.797 -9.646 1.00 95.75 179 ARG A N 1
ATOM 1380 C CA . ARG A 1 179 ? -7.716 -4.898 -11.071 1.00 95.75 179 ARG A CA 1
ATOM 1381 C C . ARG A 1 179 ? -8.995 -5.710 -11.294 1.00 95.75 179 ARG A C 1
ATOM 1383 O O . ARG A 1 179 ? -9.153 -6.796 -10.753 1.00 95.75 179 ARG A O 1
ATOM 1390 N N . THR A 1 180 ? -9.886 -5.194 -12.137 1.00 93.31 180 THR A N 1
ATOM 1391 C CA . THR A 1 180 ? -11.126 -5.879 -12.544 1.00 93.31 180 THR A CA 1
ATOM 1392 C C . THR A 1 180 ? -11.146 -6.262 -14.023 1.00 93.31 180 THR A C 1
ATOM 1394 O O . THR A 1 180 ? -11.958 -7.084 -14.428 1.00 93.31 180 THR A O 1
ATOM 1397 N N . THR A 1 181 ? -10.257 -5.696 -14.843 1.00 87.25 181 THR A N 1
ATOM 1398 C CA . THR A 1 181 ? -10.055 -6.135 -16.232 1.00 87.25 181 THR A CA 1
ATOM 1399 C C . THR A 1 181 ? -9.206 -7.400 -16.269 1.00 87.25 181 THR A C 1
ATOM 1401 O O . THR A 1 181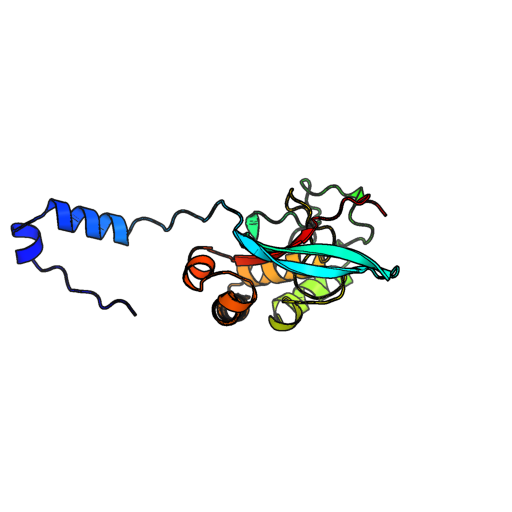 ? -8.128 -7.417 -15.677 1.00 87.25 181 THR A O 1
ATOM 1404 N N . GLU A 1 182 ? -9.634 -8.429 -16.994 1.00 83.56 182 GLU A N 1
ATOM 1405 C CA . GLU A 1 182 ? -8.819 -9.622 -17.248 1.00 83.56 182 GLU A CA 1
ATOM 1406 C C . GLU A 1 182 ? -7.598 -9.274 -18.115 1.00 83.56 182 GLU A C 1
ATOM 1408 O O . GLU A 1 182 ? -7.736 -8.673 -19.182 1.00 83.56 182 GLU A O 1
ATOM 1413 N N . ILE A 1 183 ? -6.399 -9.621 -17.638 1.00 80.56 183 ILE A N 1
ATOM 1414 C CA . ILE A 1 183 ? -5.127 -9.456 -18.355 1.00 80.56 183 ILE A CA 1
ATOM 1415 C C . ILE A 1 183 ? -4.209 -10.644 -18.053 1.00 80.56 183 ILE A C 1
ATOM 1417 O O . ILE A 1 183 ? -4.345 -11.282 -17.007 1.00 80.56 183 ILE A O 1
ATOM 1421 N N . ASP A 1 184 ? -3.231 -10.877 -18.925 1.00 79.31 184 ASP A N 1
ATOM 1422 C CA . ASP A 1 184 ? -2.057 -11.679 -18.587 1.00 79.31 184 ASP A CA 1
ATOM 1423 C C . ASP A 1 184 ? -1.138 -10.860 -17.666 1.00 79.31 184 ASP A C 1
ATOM 1425 O O . ASP A 1 184 ? -0.718 -9.754 -18.014 1.00 79.31 184 ASP A O 1
ATOM 1429 N N . ARG A 1 185 ? -0.873 -11.382 -16.466 1.00 76.56 185 ARG A N 1
ATOM 1430 C CA . ARG A 1 185 ? -0.140 -10.678 -15.403 1.00 76.56 185 ARG A CA 1
ATOM 1431 C C . ARG A 1 185 ? 1.370 -10.645 -15.650 1.00 76.56 185 ARG A C 1
ATOM 1433 O O . ARG A 1 185 ? 2.043 -9.804 -15.063 1.00 76.56 185 ARG A O 1
ATOM 1440 N N . ALA A 1 186 ? 1.895 -11.532 -16.496 1.00 70.06 186 ALA A N 1
ATOM 1441 C CA . ALA A 1 186 ? 3.331 -11.689 -16.728 1.00 70.06 186 ALA A CA 1
ATOM 1442 C C . ALA A 1 186 ? 3.899 -10.789 -17.855 1.00 70.06 186 ALA A C 1
ATOM 1444 O O . ALA A 1 186 ? 5.059 -10.955 -18.234 1.00 70.06 186 ALA A O 1
ATOM 1445 N N . GLN A 1 187 ? 3.109 -9.854 -18.410 1.00 58.38 187 GLN A N 1
ATOM 1446 C CA . GLN A 1 187 ? 3.446 -9.058 -19.613 1.00 58.38 187 GLN A CA 1
ATOM 1447 C C . GLN A 1 187 ? 3.720 -7.561 -19.394 1.00 58.38 187 GLN A C 1
ATOM 1449 O O . GLN A 1 187 ? 3.171 -6.951 -18.454 1.00 58.38 187 GLN A O 1
#

pLDDT: mean 88.99, std 13.17, range [33.66, 98.69]

Organism: NCBI:txid1310697

Foldseek 3Di:
DPDDPPCDPVNCVVCVVVVVVVVCVVPVPLDAPPDKAWFDKAWAAEPVRDIFIWTKIKDALVQAAFQAALQQHGDPVAPNLLPPDRCNDPVNNVLLVVCLQPPDLVQQDDDNHQATHNFEDEPSNYTLHDSSVSSSLVVNVVVVNCVVNLVVCLVCVVVSGHHSVVSVSHPRMGIYIYTPDDDDSND

InterPro domains:
  IPR041398 DdrB-like domain [PF18763] (48-179)